Protein AF-A0ABD6F4M6-F1 (afdb_monomer_lite)

InterPro domains:
  IPR006887 Serine/threonine-protein phosphatase 4 regulatory subunit 3-like, central domain [PF04802] (1-120)
  IPR016024 Armadillo-type fold [SSF48371] (4-98)
  IPR051137 Serine/threonine-protein phosphatase 4 regulatory subunit 3-like [PTHR23318] (1-164)

Secondary structure (DSSP, 8-state):
-HHHHHHTTHHHHHHGGGG-S-HHHHHHHHHHHHHHHHT--HHHHHHHHHTTTTHHHHHHHHHHTT--SHHHHHHHHHHHHHHHTT-TTHHHHHHHHHGGGGTT--S-SHHHHHHHHHHHHHHHHHHHHHHHHS----S-TTHHHHHHHHHHHHHHHHTTS-TTS---SSSSHHHHHHHHHTSS--

Sequence (186 aa):
MRNHCIHSKLLSKVLVLLRSKHHFLVLSALRMFRRVVQLKDEFYFKYIIKDDVFRPIVQCFKDNGTHYNLLNSAILELFEFILTENIYSLIPYIIEKYGDDFENVTYVRTFTQLRVKYEQVKDREDDKLELSRSKSPSEDSVSSAQWKKERQADADEQWFNDDDIEVRSCIQDFSVYISATSAMTE

Foldseek 3Di:
DVVCCLVVVVLLVLLVQCPPPDVVSVLVSLVVVLVVVVVLDVSVLCSCLVVVSCVSLLVSCVVCPPDDDPSVVSSLVSLVVCLVVVVVSVLLSCCVPCVVSCPPPPPDCSSVSSVVSNVVSVVVVVVVVVVVVVDDDDPPPPVVVVVVVVVVVVVVVVVPPPPDDDDDDDPDPPVVVVVVVVPPPD

pLDDT: mean 80.42, std 19.38, range [39.94, 97.31]

Structure (mmCIF, N/CA/C/O backbone):
data_AF-A0ABD6F4M6-F1
#
_entry.id   AF-A0ABD6F4M6-F1
#
loop_
_atom_site.group_PDB
_atom_site.id
_atom_site.type_symbol
_atom_site.label_atom_id
_atom_site.label_alt_id
_atom_site.label_comp_id
_atom_site.label_asym_id
_atom_site.label_entity_id
_atom_site.label_seq_id
_atom_site.pdbx_PDB_ins_code
_atom_site.Cartn_x
_atom_site.Cartn_y
_atom_site.Cartn_z
_atom_site.occupancy
_atom_site.B_iso_or_equiv
_atom_site.auth_seq_id
_atom_site.auth_comp_id
_atom_site.auth_asym_id
_atom_site.auth_atom_id
_atom_site.pdbx_PDB_model_num
ATOM 1 N N . MET A 1 1 ? -5.458 21.653 -10.603 1.00 64.12 1 MET A N 1
ATOM 2 C CA . MET A 1 1 ? -4.606 20.484 -10.931 1.00 64.12 1 MET A CA 1
ATOM 3 C C . MET A 1 1 ? -5.089 19.185 -10.278 1.00 64.12 1 MET A C 1
ATOM 5 O O . MET A 1 1 ? -5.382 18.262 -11.023 1.00 64.12 1 MET A O 1
ATOM 9 N N . ARG A 1 2 ? -5.278 19.113 -8.946 1.00 74.44 2 ARG A N 1
ATOM 10 C CA . ARG A 1 2 ? -5.762 17.902 -8.235 1.00 74.44 2 ARG A CA 1
ATOM 11 C C . ARG A 1 2 ? -6.960 17.201 -8.891 1.00 74.44 2 ARG A C 1
ATOM 13 O O . ARG A 1 2 ? -6.881 16.018 -9.202 1.00 74.44 2 ARG A O 1
ATOM 20 N N . ASN A 1 3 ? -8.048 17.935 -9.134 1.00 76.31 3 ASN A N 1
ATOM 21 C CA . ASN A 1 3 ? -9.275 17.353 -9.689 1.00 76.31 3 ASN A CA 1
ATOM 22 C C . ASN A 1 3 ? -9.024 16.718 -11.062 1.00 76.31 3 ASN A C 1
ATOM 24 O O . ASN A 1 3 ? -9.525 15.636 -11.337 1.00 76.31 3 ASN A O 1
ATOM 28 N N . HIS A 1 4 ? -8.183 17.332 -11.898 1.00 77.06 4 HIS A N 1
ATOM 29 C CA . HIS A 1 4 ? -7.832 16.769 -13.198 1.00 77.06 4 HIS A CA 1
ATOM 30 C C . HIS A 1 4 ? -7.074 15.440 -13.065 1.00 77.06 4 HIS A C 1
ATOM 32 O O . HIS A 1 4 ? -7.395 14.494 -13.778 1.00 77.06 4 HIS A O 1
ATOM 38 N N . CYS A 1 5 ? -6.122 15.320 -12.132 1.00 77.19 5 CYS A N 1
ATOM 39 C CA . CYS A 1 5 ? -5.380 14.073 -11.904 1.00 77.19 5 CYS A CA 1
ATOM 40 C C . CYS A 1 5 ? -6.295 12.920 -11.462 1.00 77.19 5 CYS A C 1
ATOM 42 O O . CYS A 1 5 ? -6.148 11.797 -11.946 1.00 77.19 5 CYS A O 1
ATOM 44 N N . ILE A 1 6 ? -7.257 13.210 -10.581 1.00 80.62 6 ILE A N 1
ATOM 45 C CA . ILE A 1 6 ? -8.234 12.228 -10.095 1.00 80.62 6 ILE A CA 1
ATOM 46 C C . ILE A 1 6 ? -9.218 11.855 -11.213 1.00 80.62 6 ILE A C 1
ATOM 48 O O . ILE A 1 6 ? -9.375 10.678 -11.529 1.00 80.62 6 ILE A O 1
ATOM 52 N N . HIS A 1 7 ? -9.826 12.841 -11.881 1.00 78.19 7 HIS A N 1
ATOM 53 C CA . HIS A 1 7 ? -10.785 12.590 -12.962 1.00 78.19 7 HIS A CA 1
ATOM 54 C C . HIS A 1 7 ? -10.157 11.877 -14.167 1.00 78.19 7 HIS A C 1
ATOM 56 O O . HIS A 1 7 ? -10.796 11.024 -14.777 1.00 78.19 7 HIS A O 1
ATOM 62 N N . SER A 1 8 ? -8.899 12.177 -14.499 1.00 82.00 8 SER A N 1
ATOM 63 C CA . SER A 1 8 ? -8.179 11.532 -15.607 1.00 82.00 8 SER A CA 1
ATOM 64 C C . SER A 1 8 ? -7.634 10.139 -15.271 1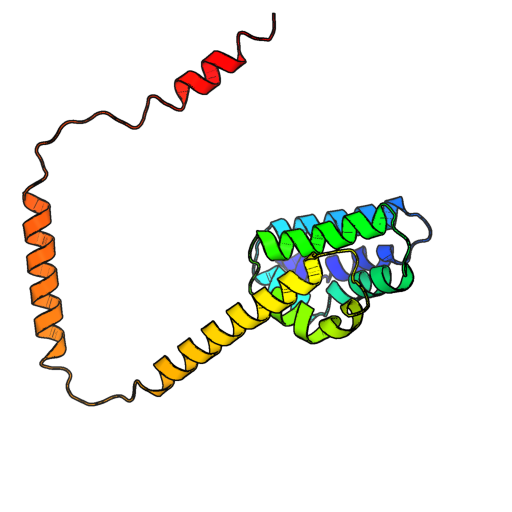.00 82.00 8 SER A C 1
ATOM 66 O O . SER A 1 8 ? -7.013 9.514 -16.142 1.00 82.00 8 SER A O 1
ATOM 68 N N . LYS A 1 9 ? -7.860 9.656 -14.039 1.00 88.69 9 LYS A N 1
ATOM 69 C CA . LYS A 1 9 ? -7.349 8.388 -13.501 1.00 88.69 9 LYS A CA 1
ATOM 70 C C . LYS A 1 9 ? -5.840 8.236 -13.698 1.00 88.69 9 LYS A C 1
ATOM 72 O O . LYS A 1 9 ? -5.349 7.175 -14.089 1.00 88.69 9 LYS A O 1
ATOM 77 N N . LEU A 1 10 ? -5.100 9.325 -13.479 1.00 89.31 10 LEU A N 1
ATOM 78 C CA . LEU A 1 10 ? -3.668 9.387 -13.769 1.00 89.31 10 LEU A CA 1
ATOM 79 C C . LEU A 1 10 ? -2.888 8.313 -13.003 1.00 89.31 10 LEU A C 1
ATOM 81 O O . LEU A 1 10 ? -1.994 7.684 -13.562 1.00 89.31 10 LEU A O 1
ATOM 85 N N . LEU A 1 11 ? -3.265 8.061 -11.747 1.00 90.31 11 LEU A N 1
ATOM 86 C CA . LEU A 1 11 ? -2.587 7.085 -10.900 1.00 90.31 11 LEU A CA 1
ATOM 87 C C . LEU A 1 11 ? -2.739 5.669 -11.459 1.00 90.31 11 LEU A C 1
ATOM 89 O O . LEU A 1 11 ? -1.742 4.979 -11.648 1.00 90.31 11 LEU A O 1
ATOM 93 N N . SER A 1 12 ? -3.962 5.279 -11.829 1.00 92.44 12 SER A N 1
ATOM 94 C CA . SER A 1 12 ? -4.228 3.993 -12.483 1.00 92.44 12 SER A CA 1
ATOM 95 C C . SER A 1 12 ? -3.407 3.823 -13.764 1.00 92.44 12 SER A C 1
ATOM 97 O O . SER A 1 12 ? -2.851 2.754 -13.994 1.00 92.44 12 SER A O 1
ATOM 99 N N . LYS A 1 13 ? -3.287 4.879 -14.582 1.00 93.94 13 LYS A N 1
ATOM 100 C CA . LYS A 1 13 ? -2.498 4.848 -15.825 1.00 93.94 13 LYS A CA 1
ATOM 101 C C . LYS A 1 13 ? -1.009 4.653 -15.562 1.00 93.94 13 LYS A C 1
ATOM 103 O O . LYS A 1 13 ? -0.375 3.862 -16.249 1.00 93.94 13 LYS A O 1
ATOM 108 N N . VAL A 1 14 ? -0.450 5.341 -14.568 1.00 94.62 14 VAL A N 1
ATOM 109 C CA . VAL A 1 14 ? 0.971 5.187 -14.228 1.00 94.62 14 VAL A CA 1
ATOM 110 C C . VAL A 1 14 ? 1.255 3.806 -13.644 1.00 94.62 14 VAL A C 1
ATOM 112 O O . VAL A 1 14 ? 2.276 3.209 -13.972 1.00 94.62 14 VAL A O 1
ATOM 115 N N . LEU A 1 15 ? 0.346 3.243 -12.845 1.00 96.19 15 LEU A N 1
ATOM 116 C CA . LEU A 1 15 ? 0.546 1.914 -12.260 1.00 96.19 15 LEU A CA 1
ATOM 117 C C . LEU A 1 15 ? 0.507 0.769 -13.280 1.00 96.19 15 LEU A C 1
ATOM 119 O O . LEU A 1 15 ? 0.950 -0.331 -12.960 1.00 96.19 15 LEU A O 1
ATOM 123 N N . VAL A 1 16 ? 0.099 1.018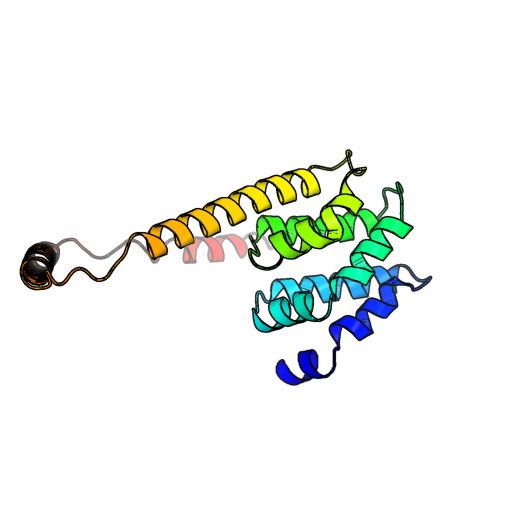 -14.530 1.00 95.19 16 VAL A N 1
ATOM 124 C CA . VAL A 1 16 ? 0.311 0.065 -15.637 1.00 95.19 16 VAL A CA 1
ATOM 125 C C . VAL A 1 16 ? 1.800 -0.270 -15.802 1.00 95.19 16 VAL A C 1
ATOM 127 O O . VAL A 1 16 ? 2.143 -1.396 -16.163 1.00 95.19 16 VAL A O 1
ATOM 130 N N . LEU A 1 17 ? 2.696 0.668 -15.468 1.00 95.94 17 LEU A N 1
ATOM 131 C CA . LEU A 1 17 ? 4.146 0.473 -15.533 1.00 95.94 17 LEU A CA 1
ATOM 132 C C . LEU A 1 17 ? 4.668 -0.592 -14.557 1.00 95.94 17 LEU A C 1
ATOM 134 O O . LEU A 1 17 ? 5.778 -1.080 -14.761 1.00 95.94 17 LEU A O 1
ATOM 138 N N . LEU A 1 18 ? 3.887 -1.006 -13.551 1.00 95.94 18 LEU A N 1
ATOM 139 C CA . LEU A 1 18 ? 4.269 -2.094 -12.641 1.00 95.94 18 LEU A CA 1
ATOM 140 C C . LEU A 1 18 ? 4.395 -3.452 -13.348 1.00 95.94 18 LEU A C 1
ATOM 142 O O . LEU A 1 18 ? 5.058 -4.346 -12.840 1.00 95.94 18 LEU A O 1
ATOM 146 N N . ARG A 1 19 ? 3.813 -3.595 -14.545 1.00 93.62 19 ARG A N 1
ATOM 147 C CA . ARG A 1 19 ? 3.947 -4.791 -15.393 1.00 93.62 19 ARG A CA 1
ATOM 148 C C . ARG A 1 19 ? 5.130 -4.722 -16.366 1.00 93.62 19 ARG A C 1
ATOM 150 O O . ARG A 1 19 ? 5.251 -5.565 -17.254 1.00 93.62 19 ARG A O 1
ATOM 157 N N . SER A 1 20 ? 5.963 -3.687 -16.269 1.00 94.50 20 SER A N 1
ATOM 158 C CA . SER A 1 20 ? 7.102 -3.499 -17.165 1.00 94.50 20 SER A CA 1
ATOM 159 C C . SER A 1 20 ? 8.221 -4.502 -16.884 1.00 94.50 20 SER A C 1
ATOM 161 O O . SER A 1 20 ? 8.492 -4.845 -15.738 1.00 94.50 20 SER A O 1
ATOM 163 N N . LYS A 1 21 ? 8.947 -4.899 -17.936 1.00 91.19 21 LYS A N 1
ATOM 164 C CA . LYS A 1 21 ? 10.188 -5.685 -17.812 1.00 91.19 21 LYS A CA 1
ATOM 165 C C . LYS A 1 21 ? 11.324 -4.885 -17.172 1.00 91.19 21 LYS A C 1
ATOM 167 O O . LYS A 1 21 ? 12.271 -5.460 -16.645 1.00 91.19 21 LYS A O 1
ATOM 172 N N . HIS A 1 22 ? 11.263 -3.557 -17.255 1.00 94.50 22 HIS A N 1
ATOM 173 C CA . HIS A 1 22 ? 12.320 -2.693 -16.751 1.00 94.50 22 HIS A CA 1
ATOM 174 C C . HIS 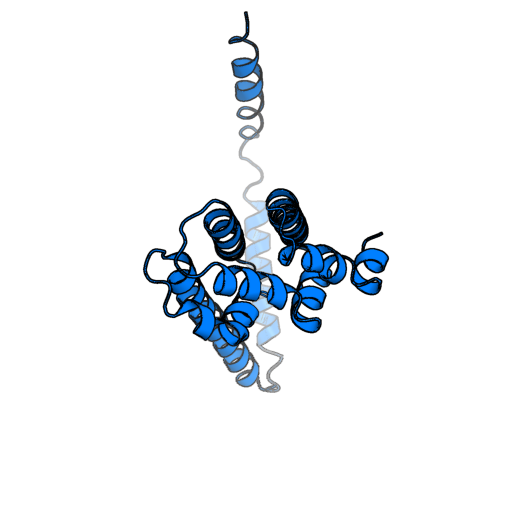A 1 22 ? 12.055 -2.298 -15.301 1.00 94.50 22 HIS A C 1
ATOM 176 O O . HIS A 1 22 ? 11.155 -1.509 -15.011 1.00 94.50 22 HIS A O 1
ATOM 182 N N . HIS A 1 23 ? 12.904 -2.790 -14.402 1.00 91.69 23 HIS A N 1
ATOM 183 C CA . HIS A 1 23 ? 12.758 -2.594 -12.962 1.00 91.69 23 HIS A CA 1
ATOM 184 C C . HIS A 1 23 ? 12.715 -1.112 -12.541 1.00 91.69 23 HIS A C 1
ATOM 186 O O . HIS A 1 23 ? 11.950 -0.740 -11.656 1.00 91.69 23 HIS A O 1
ATOM 192 N N . PHE A 1 24 ? 13.465 -0.233 -13.217 1.00 94.69 24 PHE A N 1
ATOM 193 C CA . PHE A 1 24 ? 13.444 1.201 -12.908 1.00 94.69 24 PHE A CA 1
ATOM 194 C C . PHE A 1 24 ? 12.067 1.845 -13.142 1.00 94.69 24 PHE A C 1
ATOM 196 O O . PHE A 1 24 ? 11.691 2.739 -12.387 1.00 94.69 24 PHE A O 1
ATOM 203 N N . LEU A 1 25 ? 11.297 1.391 -14.141 1.00 96.50 25 LEU A N 1
ATOM 204 C CA . LEU A 1 25 ? 9.933 1.878 -14.382 1.00 96.50 25 LEU A CA 1
ATOM 205 C C . LEU A 1 25 ? 8.980 1.417 -13.279 1.00 96.50 25 LEU A C 1
ATOM 207 O O . LEU A 1 25 ? 8.199 2.225 -12.781 1.00 96.50 25 LEU A O 1
ATOM 211 N N . VAL A 1 26 ? 9.093 0.151 -12.864 1.00 96.06 26 VAL A N 1
ATOM 212 C CA . VAL A 1 26 ? 8.297 -0.423 -11.768 1.00 96.06 26 VAL A CA 1
ATOM 213 C C . VAL A 1 26 ? 8.542 0.360 -10.476 1.00 96.06 26 VAL A C 1
ATOM 215 O O . VAL A 1 26 ? 7.606 0.889 -9.876 1.00 96.06 26 VAL A O 1
ATOM 218 N N . LEU A 1 27 ? 9.812 0.530 -10.097 1.00 96.25 27 LEU A N 1
ATOM 219 C CA . LEU A 1 27 ? 10.194 1.291 -8.906 1.00 96.25 27 LEU A CA 1
ATOM 220 C C . LEU A 1 27 ? 9.773 2.763 -8.988 1.00 96.25 27 LEU A C 1
ATOM 222 O O . LEU A 1 27 ? 9.358 3.341 -7.984 1.00 96.25 27 LEU A O 1
ATOM 226 N N . SER A 1 28 ? 9.859 3.384 -10.168 1.00 97.19 28 SER A N 1
ATOM 227 C CA . SER A 1 28 ? 9.462 4.786 -10.350 1.00 97.19 28 SER A CA 1
ATOM 228 C C . SER A 1 28 ? 7.953 4.972 -10.195 1.00 97.19 28 SER A C 1
ATOM 230 O O . SER A 1 28 ? 7.522 5.925 -9.546 1.00 97.19 28 SER A O 1
ATOM 232 N N . ALA A 1 29 ? 7.148 4.049 -10.729 1.00 97.12 29 ALA A N 1
ATOM 233 C CA . ALA A 1 29 ? 5.697 4.064 -10.564 1.00 97.12 29 ALA A CA 1
ATOM 234 C C . ALA A 1 29 ? 5.296 3.888 -9.093 1.00 97.12 29 ALA A C 1
ATOM 236 O O . ALA A 1 29 ? 4.475 4.653 -8.582 1.00 97.12 29 ALA A O 1
ATOM 237 N N . LEU A 1 30 ? 5.929 2.942 -8.393 1.00 97.19 30 LEU A N 1
ATOM 238 C CA . LEU A 1 30 ? 5.694 2.711 -6.969 1.00 97.19 30 LEU A CA 1
ATOM 239 C C . LEU A 1 30 ? 6.097 3.926 -6.120 1.00 97.19 30 LEU A C 1
ATOM 241 O O . LEU A 1 30 ? 5.332 4.376 -5.267 1.00 97.19 30 LEU A O 1
ATOM 245 N N . ARG A 1 31 ? 7.257 4.527 -6.410 1.00 96.12 31 ARG A N 1
ATOM 246 C CA . ARG A 1 31 ? 7.715 5.760 -5.756 1.00 96.12 31 ARG A CA 1
ATOM 247 C C . ARG A 1 31 ? 6.742 6.912 -5.991 1.00 96.12 31 ARG A C 1
ATOM 249 O O . ARG A 1 31 ? 6.434 7.644 -5.055 1.00 96.12 31 ARG A O 1
ATOM 256 N N . MET A 1 32 ? 6.232 7.076 -7.210 1.00 95.69 32 MET A N 1
ATOM 257 C CA . MET A 1 32 ? 5.237 8.108 -7.506 1.00 95.69 32 MET A CA 1
ATOM 258 C C . MET A 1 32 ? 3.945 7.878 -6.714 1.00 95.69 32 MET A C 1
ATOM 260 O O . MET A 1 32 ? 3.420 8.813 -6.112 1.00 95.69 32 MET A O 1
ATOM 264 N N . PHE A 1 33 ? 3.461 6.635 -6.650 1.00 96.56 33 PHE A N 1
ATOM 265 C CA . PHE A 1 33 ? 2.288 6.282 -5.853 1.00 96.56 33 PHE A CA 1
ATOM 266 C C . PHE A 1 33 ? 2.482 6.620 -4.376 1.00 96.56 33 PHE A C 1
ATOM 268 O O . PHE A 1 33 ? 1.655 7.303 -3.773 1.00 96.56 33 PHE A O 1
ATOM 275 N N . ARG A 1 34 ? 3.631 6.236 -3.818 1.00 96.06 34 ARG A N 1
ATOM 276 C CA . ARG A 1 34 ? 4.029 6.556 -2.448 1.00 96.06 34 ARG A CA 1
ATOM 277 C C . ARG A 1 34 ? 4.012 8.063 -2.167 1.00 96.06 34 ARG A C 1
ATOM 279 O O . ARG A 1 34 ? 3.575 8.463 -1.087 1.00 96.06 34 ARG A O 1
ATOM 286 N N . ARG A 1 35 ? 4.431 8.897 -3.130 1.00 95.31 35 ARG A N 1
ATOM 287 C CA . ARG A 1 35 ? 4.341 10.366 -3.026 1.00 95.31 35 ARG A CA 1
ATOM 288 C C . ARG A 1 35 ? 2.901 10.864 -3.001 1.00 95.31 35 ARG A C 1
ATOM 290 O O . ARG A 1 35 ? 2.607 11.758 -2.220 1.00 95.31 35 ARG A O 1
ATOM 297 N N . VAL A 1 36 ? 2.001 10.278 -3.791 1.00 93.88 36 VAL A N 1
ATOM 298 C CA . VAL A 1 36 ? 0.572 10.637 -3.754 1.00 93.88 36 VAL A CA 1
ATOM 299 C C . VAL A 1 36 ? -0.040 10.300 -2.396 1.00 93.88 36 VAL A C 1
ATOM 301 O O . VAL A 1 36 ? -0.722 11.140 -1.818 1.00 93.88 36 VAL A O 1
ATOM 304 N N . VAL A 1 37 ? 0.255 9.119 -1.845 1.00 94.94 37 VAL A N 1
ATOM 305 C CA . VAL A 1 37 ? -0.218 8.730 -0.504 1.00 94.94 37 VAL A CA 1
ATOM 306 C C . VAL A 1 37 ? 0.340 9.673 0.576 1.00 94.94 37 VAL A C 1
ATOM 308 O O . VAL A 1 37 ? -0.369 10.022 1.517 1.00 94.94 37 VAL A O 1
ATOM 311 N N . GLN A 1 38 ? 1.577 10.160 0.413 1.00 94.75 38 GLN A N 1
ATOM 312 C CA . GLN A 1 38 ? 2.211 11.113 1.333 1.00 94.75 38 GLN A CA 1
ATOM 313 C C . GLN A 1 38 ? 1.523 12.485 1.387 1.00 94.75 38 GLN A C 1
ATOM 315 O O . GLN A 1 38 ? 1.674 13.185 2.384 1.00 94.75 38 GLN A O 1
ATOM 320 N N . LEU A 1 39 ? 0.743 12.864 0.368 1.00 92.25 39 LEU A N 1
ATOM 321 C CA . LEU A 1 39 ? -0.022 14.116 0.387 1.00 92.25 39 LEU A CA 1
ATOM 322 C C . LEU A 1 39 ? -1.125 14.121 1.453 1.00 92.25 39 LEU A C 1
ATOM 324 O O . LEU A 1 39 ? -1.635 15.191 1.771 1.00 92.25 39 LEU A O 1
ATOM 328 N N . LYS A 1 40 ? -1.505 12.944 1.977 1.00 88.94 40 LYS A N 1
ATOM 329 C CA . LYS A 1 40 ? -2.563 12.776 2.987 1.00 88.94 40 LYS A CA 1
ATOM 330 C C . LYS A 1 40 ? -3.892 13.445 2.612 1.00 88.94 40 LYS A C 1
ATOM 332 O O . LYS A 1 40 ? -4.644 13.886 3.473 1.00 88.94 40 LYS A O 1
ATOM 337 N N . ASP A 1 41 ? -4.189 13.508 1.318 1.00 91.56 41 ASP A N 1
ATOM 338 C CA . ASP A 1 41 ? -5.409 14.121 0.802 1.00 91.56 41 ASP A CA 1
ATOM 339 C C . ASP A 1 41 ? -6.511 13.060 0.646 1.00 91.56 41 ASP A C 1
ATOM 341 O O . ASP A 1 41 ? -6.401 12.111 -0.139 1.00 91.56 41 ASP A O 1
ATOM 345 N N . GLU A 1 42 ? -7.606 13.248 1.383 1.00 90.88 42 GLU A N 1
ATOM 346 C CA . GLU A 1 42 ? -8.748 12.334 1.410 1.00 90.88 42 GLU A CA 1
ATOM 347 C C . GLU A 1 42 ? -9.382 12.080 0.040 1.00 90.88 42 GLU A C 1
ATOM 349 O O . GLU A 1 42 ? -9.911 10.992 -0.192 1.00 90.88 42 GLU A O 1
ATOM 354 N N . PHE A 1 43 ? -9.352 13.047 -0.884 1.00 90.94 43 PHE A N 1
ATOM 355 C CA . PHE A 1 43 ? -9.922 12.849 -2.218 1.00 90.94 43 PHE A CA 1
ATOM 356 C C . PHE A 1 43 ? -9.138 11.793 -2.999 1.00 90.94 43 PHE A C 1
ATOM 358 O O . PHE A 1 43 ? -9.738 11.002 -3.732 1.00 90.94 43 PHE A O 1
ATOM 365 N N . TYR A 1 44 ? -7.816 11.734 -2.810 1.00 91.88 44 TYR A N 1
ATOM 366 C CA . TYR A 1 44 ? -7.002 10.668 -3.386 1.00 91.88 44 TYR A CA 1
ATOM 367 C C . TYR A 1 44 ? -7.265 9.332 -2.704 1.00 91.88 44 TYR A C 1
ATOM 369 O O . TYR A 1 44 ? -7.374 8.338 -3.410 1.00 91.88 44 TYR A O 1
ATOM 377 N N . PHE A 1 45 ? -7.437 9.287 -1.381 1.00 94.06 45 PHE A N 1
ATOM 378 C CA . PHE A 1 45 ? -7.777 8.037 -0.690 1.00 94.06 45 PHE A CA 1
ATOM 379 C C . PHE A 1 45 ? -9.127 7.480 -1.147 1.00 94.06 45 PHE A C 1
ATOM 381 O O . PHE A 1 45 ? -9.209 6.313 -1.521 1.00 94.06 45 PHE A O 1
ATOM 388 N N . LYS A 1 46 ? -10.159 8.328 -1.245 1.00 93.81 46 LYS A N 1
ATOM 389 C CA . LYS A 1 46 ? -11.475 7.950 -1.788 1.00 93.81 46 LYS A CA 1
ATOM 390 C C . LYS A 1 46 ? -11.369 7.411 -3.213 1.00 93.81 46 LYS A C 1
ATOM 392 O O . LYS A 1 46 ? -11.989 6.402 -3.528 1.00 93.81 46 LYS A O 1
ATOM 397 N N . TYR A 1 47 ? -10.575 8.056 -4.066 1.00 94.12 47 TYR A N 1
ATOM 398 C CA . TYR A 1 47 ? -10.316 7.577 -5.425 1.00 94.12 47 TYR A CA 1
ATOM 399 C C . TYR A 1 47 ? -9.557 6.241 -5.441 1.00 94.12 47 TYR A C 1
ATOM 401 O O . TYR A 1 47 ? -9.966 5.333 -6.156 1.00 94.12 47 TYR A O 1
ATOM 409 N N . ILE A 1 48 ? -8.502 6.096 -4.634 1.00 95.06 48 ILE A N 1
ATOM 410 C CA . ILE A 1 48 ? -7.705 4.867 -4.526 1.00 95.06 48 ILE A CA 1
ATOM 411 C C . ILE A 1 48 ? -8.583 3.676 -4.130 1.00 95.06 48 ILE A C 1
ATOM 413 O O . ILE A 1 48 ? -8.466 2.619 -4.746 1.00 95.06 48 ILE A O 1
ATOM 417 N N . ILE A 1 49 ? -9.462 3.867 -3.144 1.00 96.25 49 ILE A N 1
ATOM 418 C CA . ILE A 1 49 ? -10.398 2.848 -2.654 1.00 96.25 49 ILE A CA 1
ATOM 419 C C . ILE A 1 49 ? -11.450 2.536 -3.724 1.00 96.25 49 ILE A C 1
ATOM 421 O O . ILE A 1 49 ? -11.629 1.381 -4.104 1.00 96.25 49 ILE A O 1
ATOM 425 N N . LYS A 1 50 ? -12.125 3.571 -4.246 1.00 94.94 50 LYS A N 1
ATOM 426 C CA . LYS A 1 50 ? -13.230 3.427 -5.205 1.00 94.94 50 LYS A CA 1
ATOM 427 C C . LYS A 1 50 ? -12.805 2.729 -6.497 1.00 94.94 50 LYS A C 1
ATOM 429 O O . LYS A 1 50 ? -13.529 1.871 -6.991 1.00 94.94 50 LYS A O 1
ATOM 434 N N . ASP A 1 51 ? -11.658 3.117 -7.048 1.00 94.81 51 ASP A N 1
ATOM 435 C CA . ASP A 1 51 ? -11.165 2.619 -8.336 1.00 94.81 51 ASP A CA 1
ATOM 436 C C . ASP A 1 51 ? -10.170 1.457 -8.179 1.00 94.81 51 ASP A C 1
ATOM 438 O O . ASP A 1 51 ? -9.525 1.063 -9.150 1.00 94.81 51 ASP A O 1
ATOM 442 N N . ASP A 1 52 ? -10.041 0.903 -6.971 1.00 95.62 52 ASP A N 1
ATOM 443 C CA . ASP A 1 52 ? -9.184 -0.244 -6.672 1.00 95.62 52 ASP A CA 1
ATOM 444 C C . ASP A 1 52 ? -7.717 -0.066 -7.101 1.00 95.62 52 ASP A C 1
ATOM 446 O O . ASP A 1 52 ? -7.063 -0.966 -7.633 1.00 95.62 52 ASP A O 1
ATOM 450 N N . VAL A 1 53 ? -7.179 1.136 -6.907 1.00 96.00 53 VAL A N 1
ATOM 451 C CA . VAL A 1 53 ? -5.900 1.542 -7.508 1.00 96.00 53 VAL A CA 1
ATOM 452 C C . VAL A 1 53 ? -4.708 0.783 -6.902 1.00 96.00 53 VAL A C 1
ATOM 454 O O . VAL A 1 53 ? -3.654 0.697 -7.527 1.00 96.00 53 VAL A O 1
ATOM 457 N N . PHE A 1 54 ? -4.874 0.170 -5.726 1.00 96.31 54 PHE A N 1
ATOM 458 C CA . PHE A 1 54 ? -3.867 -0.707 -5.109 1.00 96.31 54 PHE A CA 1
ATOM 459 C C . PHE A 1 54 ? -3.683 -2.051 -5.817 1.00 96.31 54 PHE A C 1
ATOM 461 O O . PHE A 1 54 ? -2.610 -2.643 -5.711 1.00 96.31 54 PHE A O 1
ATOM 468 N N . ARG A 1 55 ? -4.687 -2.530 -6.558 1.00 96.50 55 ARG A N 1
ATOM 469 C CA . ARG A 1 55 ? -4.677 -3.847 -7.208 1.00 96.50 55 ARG A CA 1
ATOM 470 C C . ARG A 1 55 ? -3.386 -4.183 -7.962 1.00 96.50 55 ARG A C 1
ATOM 472 O O . ARG A 1 55 ? -2.826 -5.248 -7.709 1.00 96.50 55 ARG A O 1
ATOM 479 N N . PRO A 1 56 ? -2.872 -3.331 -8.872 1.00 96.62 56 PRO A N 1
ATOM 480 C CA . PRO A 1 56 ? -1.639 -3.636 -9.594 1.00 96.62 56 PRO A CA 1
ATOM 481 C C . PRO A 1 56 ? -0.399 -3.706 -8.689 1.00 96.62 56 PRO A C 1
ATOM 483 O O . PRO A 1 56 ? 0.547 -4.400 -9.045 1.00 96.62 56 PRO A O 1
ATOM 486 N N . ILE A 1 57 ? -0.392 -3.041 -7.526 1.00 97.25 57 ILE A N 1
ATOM 487 C CA . ILE A 1 57 ? 0.710 -3.120 -6.551 1.00 97.25 57 ILE A CA 1
ATOM 488 C C . ILE A 1 57 ? 0.705 -4.489 -5.872 1.00 97.25 57 ILE A C 1
ATOM 490 O O . ILE A 1 57 ? 1.740 -5.148 -5.822 1.00 97.25 57 ILE A O 1
ATOM 494 N N . VAL A 1 58 ? -0.462 -4.944 -5.409 1.00 96.62 58 VAL A N 1
ATOM 495 C CA . VAL A 1 58 ? -0.601 -6.267 -4.780 1.00 96.62 58 VAL A CA 1
ATOM 496 C C . VAL A 1 58 ? -0.320 -7.377 -5.790 1.00 96.62 58 VAL A C 1
ATOM 498 O O . VAL A 1 58 ? 0.394 -8.324 -5.479 1.00 96.62 58 VAL A O 1
ATOM 501 N N . GLN A 1 59 ? -0.782 -7.236 -7.035 1.00 95.75 59 GLN A N 1
ATOM 502 C CA . GLN A 1 59 ? -0.447 -8.198 -8.085 1.00 95.75 59 GLN A CA 1
ATOM 503 C C . GLN A 1 59 ? 1.066 -8.252 -8.340 1.00 95.75 59 GLN A C 1
ATOM 505 O O . GLN A 1 59 ? 1.629 -9.336 -8.413 1.00 95.75 59 GLN A O 1
ATOM 510 N N . CYS A 1 60 ? 1.733 -7.097 -8.404 1.00 95.12 60 CYS A N 1
ATOM 511 C CA . CYS A 1 60 ? 3.185 -7.020 -8.567 1.00 95.12 60 CYS A CA 1
ATOM 512 C C . CYS A 1 60 ? 3.933 -7.700 -7.406 1.00 95.12 60 CYS A C 1
ATOM 514 O O . CYS A 1 60 ? 4.918 -8.400 -7.630 1.00 95.12 60 CYS A O 1
ATOM 516 N N . PHE A 1 61 ? 3.432 -7.553 -6.177 1.00 95.19 61 PHE A N 1
ATOM 517 C CA . PHE A 1 61 ? 3.955 -8.255 -5.005 1.00 95.19 61 PHE A CA 1
ATOM 518 C C . PHE A 1 61 ? 3.807 -9.779 -5.129 1.00 95.19 61 PHE A C 1
ATOM 520 O O . PHE A 1 61 ? 4.775 -10.509 -4.931 1.00 95.19 61 PHE A O 1
ATOM 527 N N . LYS A 1 62 ? 2.624 -10.261 -5.526 1.00 93.88 62 LYS A N 1
ATOM 528 C CA . LYS A 1 62 ? 2.358 -11.695 -5.725 1.00 93.88 62 LYS A CA 1
ATOM 529 C C . LYS A 1 62 ? 3.215 -12.293 -6.835 1.00 93.88 62 LYS A C 1
ATOM 531 O O . LYS A 1 62 ? 3.782 -13.366 -6.653 1.00 93.88 62 LYS A O 1
ATOM 536 N N . ASP A 1 63 ? 3.342 -11.585 -7.955 1.00 93.19 63 ASP A N 1
ATOM 537 C CA . ASP A 1 63 ? 4.146 -12.009 -9.105 1.00 93.19 63 ASP A CA 1
ATOM 538 C C . ASP A 1 63 ? 5.643 -12.089 -8.752 1.00 93.19 63 ASP A C 1
ATOM 540 O O . ASP A 1 63 ? 6.378 -12.887 -9.332 1.00 93.19 63 ASP A O 1
ATOM 544 N N . ASN A 1 64 ? 6.099 -11.294 -7.777 1.00 90.69 64 ASN A N 1
ATOM 545 C CA . ASN A 1 64 ? 7.461 -11.353 -7.249 1.00 90.69 64 ASN A CA 1
ATOM 546 C C . ASN A 1 64 ? 7.706 -12.572 -6.331 1.00 90.69 64 ASN A C 1
ATOM 548 O O . ASN A 1 64 ? 8.857 -12.939 -6.096 1.00 90.69 64 ASN A O 1
ATOM 552 N N . GLY A 1 65 ? 6.655 -13.220 -5.821 1.00 86.38 65 GLY A N 1
ATOM 553 C CA . GLY A 1 65 ? 6.754 -14.428 -5.001 1.00 86.38 65 GLY A CA 1
ATOM 554 C C . GLY A 1 65 ? 7.637 -14.251 -3.760 1.00 86.38 65 GLY A C 1
ATOM 555 O O . GLY A 1 65 ? 7.601 -13.226 -3.084 1.00 86.38 65 GLY A O 1
ATOM 556 N N . THR A 1 66 ? 8.467 -15.253 -3.461 1.00 82.44 66 THR A N 1
ATOM 557 C CA . THR A 1 66 ? 9.346 -15.270 -2.275 1.00 82.44 66 THR A CA 1
ATOM 558 C C . THR A 1 66 ? 10.684 -14.553 -2.489 1.00 82.44 66 THR A C 1
ATOM 560 O O . THR A 1 66 ? 11.615 -14.730 -1.702 1.00 82.44 66 THR A O 1
ATOM 563 N N . HIS A 1 67 ? 10.843 -13.787 -3.572 1.00 85.56 67 HIS A N 1
ATOM 564 C CA . HIS A 1 67 ? 12.113 -13.142 -3.891 1.00 85.56 67 HIS A CA 1
ATOM 565 C C . HIS A 1 67 ? 12.334 -11.873 -3.056 1.00 85.56 67 HIS A C 1
ATOM 567 O O . HIS A 1 67 ? 11.682 -10.845 -3.246 1.00 85.56 67 HIS A O 1
ATOM 573 N N . TYR A 1 68 ? 13.324 -11.914 -2.167 1.00 87.31 68 TYR A N 1
ATOM 574 C CA . TYR A 1 68 ? 13.772 -10.763 -1.381 1.00 87.31 68 TYR A CA 1
ATOM 575 C C . TYR A 1 68 ? 14.678 -9.855 -2.213 1.00 87.31 68 TYR A C 1
ATOM 577 O O . TYR A 1 68 ? 15.896 -10.008 -2.234 1.00 87.31 68 TYR A O 1
ATOM 585 N N . ASN A 1 69 ? 14.075 -8.924 -2.943 1.00 92.69 69 ASN A N 1
ATOM 586 C CA . ASN A 1 69 ? 14.785 -7.958 -3.773 1.00 92.69 69 ASN A CA 1
ATOM 587 C C . ASN A 1 69 ? 14.336 -6.522 -3.464 1.00 92.69 69 ASN A C 1
ATOM 589 O O . ASN A 1 69 ? 13.480 -6.279 -2.614 1.00 92.69 69 ASN A O 1
ATOM 593 N N . LEU A 1 70 ? 14.911 -5.560 -4.186 1.00 94.25 70 LEU A N 1
ATOM 594 C CA . LEU A 1 70 ? 14.609 -4.142 -4.004 1.00 94.25 70 LEU A CA 1
ATOM 595 C C . LEU A 1 70 ? 13.131 -3.798 -4.272 1.00 94.25 70 LEU A C 1
ATOM 597 O O . LEU A 1 70 ? 12.597 -2.910 -3.612 1.00 94.25 70 LEU A O 1
ATOM 601 N N . LEU A 1 71 ? 12.459 -4.495 -5.197 1.00 94.12 71 LEU A N 1
ATOM 602 C CA . LEU A 1 71 ? 11.021 -4.322 -5.425 1.00 94.12 71 LEU A CA 1
ATOM 603 C C . LEU A 1 71 ? 10.220 -4.738 -4.194 1.00 94.12 71 LEU A C 1
ATOM 605 O O . LEU A 1 71 ? 9.368 -3.978 -3.740 1.00 94.12 71 LEU A O 1
ATOM 609 N N . ASN A 1 72 ? 10.529 -5.911 -3.638 1.00 94.38 72 ASN A N 1
ATOM 610 C CA . ASN A 1 72 ? 9.895 -6.411 -2.425 1.00 94.38 72 ASN A CA 1
ATOM 611 C C . ASN A 1 72 ? 10.048 -5.403 -1.277 1.00 94.38 72 ASN A C 1
ATOM 613 O O . ASN A 1 72 ? 9.057 -4.968 -0.697 1.00 94.38 72 ASN A O 1
ATOM 617 N N . SER A 1 73 ? 11.277 -4.945 -1.017 1.00 95.38 73 SER A N 1
ATOM 618 C CA . SER A 1 73 ? 11.548 -3.934 0.011 1.00 95.38 73 SER A CA 1
ATOM 619 C C . SER A 1 73 ? 10.774 -2.634 -0.221 1.00 95.38 73 SER A C 1
ATOM 621 O O . SER A 1 73 ? 10.201 -2.095 0.719 1.00 95.38 73 SER A O 1
ATOM 623 N N . ALA A 1 74 ? 10.697 -2.148 -1.463 1.00 96.38 74 ALA A N 1
ATOM 624 C CA . ALA A 1 74 ? 9.979 -0.914 -1.78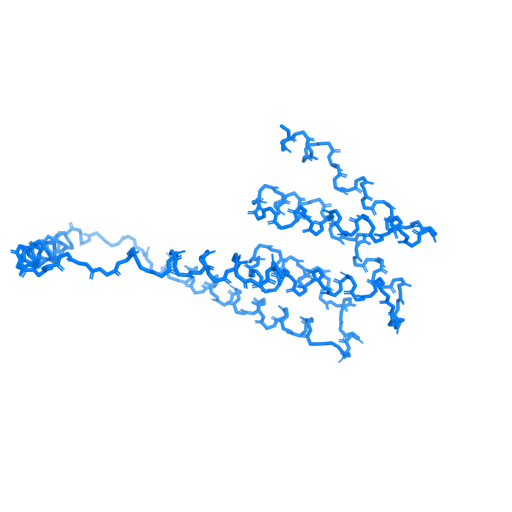0 1.00 96.38 74 ALA A CA 1
ATOM 625 C C . ALA A 1 74 ? 8.452 -1.047 -1.612 1.00 96.38 74 ALA A C 1
ATOM 627 O O . ALA A 1 74 ? 7.783 -0.087 -1.227 1.00 96.38 74 ALA A O 1
ATOM 628 N N . ILE A 1 75 ? 7.881 -2.222 -1.900 1.00 96.38 75 ILE A N 1
ATOM 629 C CA . ILE A 1 75 ? 6.453 -2.490 -1.675 1.00 96.38 75 ILE A CA 1
ATOM 630 C C . ILE A 1 75 ? 6.163 -2.571 -0.175 1.00 96.38 75 ILE A C 1
ATOM 632 O O . ILE A 1 75 ? 5.190 -1.981 0.291 1.00 96.38 75 ILE A O 1
ATOM 636 N N . LEU A 1 76 ? 7.016 -3.252 0.590 1.00 95.75 76 LEU A N 1
ATOM 637 C CA . LEU A 1 76 ? 6.879 -3.334 2.043 1.00 95.75 76 LEU A CA 1
ATOM 638 C C . LEU A 1 76 ? 6.965 -1.952 2.696 1.00 95.75 76 LEU A C 1
ATOM 640 O O . LEU A 1 76 ? 6.104 -1.620 3.504 1.00 95.75 76 LEU A O 1
ATOM 644 N N . GLU A 1 77 ? 7.908 -1.108 2.268 1.00 95.81 77 GLU A N 1
ATOM 645 C CA . GLU A 1 77 ? 8.029 0.281 2.734 1.00 95.81 77 GLU A CA 1
ATOM 646 C C . GLU A 1 77 ? 6.734 1.087 2.497 1.00 95.81 77 GLU A C 1
ATOM 648 O O . GLU A 1 77 ? 6.343 1.920 3.318 1.00 95.81 77 GLU A O 1
ATOM 653 N N . LEU A 1 78 ? 6.021 0.838 1.389 1.00 97.31 78 LEU A N 1
ATOM 654 C CA . LEU A 1 78 ? 4.727 1.477 1.132 1.00 97.31 78 LEU A CA 1
ATOM 655 C C . LEU A 1 78 ? 3.673 1.062 2.171 1.00 97.31 78 LEU A C 1
ATOM 657 O O . LEU A 1 78 ? 2.953 1.929 2.669 1.00 97.31 78 LEU A O 1
ATOM 661 N N . PHE A 1 79 ? 3.579 -0.225 2.505 1.00 97.06 79 PHE A N 1
ATOM 662 C CA . PHE A 1 79 ? 2.645 -0.710 3.526 1.00 97.06 79 PHE A CA 1
ATOM 663 C C . PHE A 1 79 ? 3.033 -0.241 4.933 1.00 97.06 79 PHE A C 1
ATOM 665 O O . PHE A 1 79 ? 2.169 0.208 5.688 1.00 97.06 79 PHE A O 1
ATOM 672 N N . GLU A 1 80 ? 4.324 -0.257 5.266 1.00 96.56 80 GLU A N 1
ATOM 673 C CA . GLU A 1 80 ? 4.838 0.278 6.531 1.00 96.56 80 GLU A CA 1
ATOM 674 C C . GLU A 1 80 ? 4.545 1.767 6.681 1.00 96.56 80 GLU A C 1
ATOM 676 O O . GLU A 1 80 ? 4.172 2.212 7.766 1.00 96.56 80 GLU A O 1
ATOM 681 N N . PHE A 1 81 ? 4.638 2.544 5.601 1.00 96.88 81 PHE A N 1
ATOM 682 C CA . PHE A 1 81 ? 4.262 3.951 5.643 1.00 96.88 81 PHE A CA 1
ATOM 683 C C . PHE A 1 81 ? 2.782 4.152 5.965 1.00 96.88 81 PHE A C 1
ATOM 685 O O . PHE A 1 81 ? 2.444 4.996 6.788 1.00 96.88 81 PHE A O 1
ATOM 692 N N . ILE A 1 82 ? 1.893 3.386 5.329 1.00 96.56 82 ILE A N 1
ATOM 693 C CA . ILE A 1 82 ? 0.444 3.483 5.566 1.00 96.56 82 ILE A CA 1
ATOM 694 C C . ILE A 1 82 ? 0.121 3.187 7.032 1.00 96.56 82 ILE A C 1
ATOM 696 O O . ILE A 1 82 ? -0.693 3.889 7.637 1.00 96.56 82 ILE A O 1
ATOM 700 N N . LEU A 1 83 ? 0.792 2.182 7.598 1.00 95.69 83 LEU A N 1
ATOM 701 C CA . LEU A 1 83 ? 0.681 1.817 9.003 1.00 95.69 83 LEU A CA 1
ATOM 702 C C . LEU A 1 83 ? 1.218 2.925 9.922 1.00 95.69 83 LEU A C 1
ATOM 704 O O . LEU A 1 83 ? 0.512 3.367 10.826 1.00 95.69 83 LEU A O 1
ATOM 708 N N . THR A 1 84 ? 2.442 3.395 9.673 1.00 95.25 84 THR A N 1
ATOM 709 C CA . THR A 1 84 ? 3.151 4.365 10.528 1.00 95.25 84 THR A CA 1
ATOM 710 C C . THR A 1 84 ? 2.455 5.722 10.548 1.00 95.25 84 THR A C 1
ATOM 712 O O . THR A 1 84 ? 2.287 6.327 11.604 1.00 95.25 84 THR A O 1
ATOM 715 N N . GLU A 1 85 ? 1.968 6.181 9.396 1.00 95.19 85 GLU A N 1
ATOM 716 C CA . GLU A 1 85 ? 1.203 7.427 9.297 1.00 95.19 85 GLU A CA 1
ATOM 717 C C . GLU A 1 85 ? -0.253 7.287 9.748 1.00 95.19 85 GLU A C 1
ATOM 719 O O . GLU A 1 85 ? -0.985 8.277 9.744 1.00 95.19 85 GLU A O 1
ATOM 724 N N . ASN A 1 86 ? -0.679 6.079 10.131 1.00 92.38 86 ASN A N 1
ATOM 725 C CA . ASN A 1 86 ? -2.040 5.761 10.552 1.00 92.38 86 ASN A CA 1
ATOM 726 C C . ASN A 1 86 ? -3.095 6.243 9.541 1.00 92.38 86 ASN A C 1
ATOM 728 O O . ASN A 1 86 ? -4.030 6.965 9.892 1.00 92.38 86 ASN A O 1
ATOM 732 N N . ILE A 1 87 ? -2.960 5.862 8.268 1.00 94.25 87 ILE A N 1
ATOM 733 C CA . ILE A 1 87 ? -3.931 6.248 7.233 1.00 94.25 87 ILE A CA 1
ATOM 734 C C . ILE A 1 87 ? -5.181 5.367 7.363 1.00 94.25 87 ILE A C 1
ATOM 736 O O . ILE A 1 87 ? -5.355 4.380 6.646 1.00 94.25 87 ILE A O 1
ATOM 740 N N . TYR A 1 88 ? -6.049 5.736 8.306 1.00 92.00 88 TYR A N 1
ATOM 741 C CA . TYR A 1 88 ? -7.199 4.946 8.752 1.00 92.00 88 TYR A CA 1
ATOM 742 C C . TYR A 1 88 ? -8.170 4.546 7.640 1.00 92.00 88 TYR A C 1
ATOM 744 O O . TYR A 1 88 ? -8.780 3.495 7.737 1.00 92.00 88 TYR A O 1
ATOM 752 N N . SER A 1 89 ? -8.290 5.330 6.567 1.00 93.75 89 SER A N 1
ATOM 753 C CA . SER A 1 89 ? -9.162 4.989 5.436 1.00 93.75 89 SER A CA 1
ATOM 754 C C . SER A 1 89 ? -8.603 3.878 4.543 1.00 93.75 89 SER A C 1
ATOM 756 O O . SER A 1 89 ? -9.371 3.157 3.912 1.00 93.75 89 SER A O 1
ATOM 758 N N . LEU A 1 90 ? -7.277 3.727 4.468 1.00 95.62 90 LEU A N 1
ATOM 759 C CA . LEU A 1 90 ? -6.637 2.729 3.608 1.00 95.62 90 LEU A CA 1
ATOM 760 C C . LEU A 1 90 ? -6.426 1.389 4.316 1.00 95.62 90 LEU A C 1
ATOM 762 O O . LEU A 1 90 ? -6.406 0.366 3.642 1.00 95.62 90 LEU A O 1
ATOM 766 N N . ILE A 1 91 ? -6.272 1.381 5.643 1.00 96.12 91 ILE A N 1
ATOM 767 C CA . ILE A 1 91 ? -5.993 0.160 6.416 1.00 96.12 91 ILE A CA 1
ATOM 768 C C . ILE A 1 91 ? -7.120 -0.886 6.277 1.00 96.12 91 ILE A C 1
ATOM 770 O O . ILE A 1 91 ? -6.804 -1.994 5.837 1.00 96.12 91 ILE A O 1
ATOM 774 N N . PRO A 1 92 ? -8.406 -0.570 6.555 1.00 96.25 92 PRO A N 1
ATOM 775 C CA . PRO A 1 92 ? -9.511 -1.513 6.368 1.00 96.25 92 PRO A CA 1
ATOM 776 C C . PRO A 1 92 ? -9.611 -1.992 4.929 1.00 96.25 92 PRO A C 1
ATOM 778 O O . PRO A 1 92 ? -9.604 -3.188 4.672 1.00 96.25 92 PRO A O 1
ATOM 781 N N . TYR A 1 93 ? -9.560 -1.059 3.978 1.00 96.62 93 TYR A N 1
ATOM 782 C CA . TYR A 1 93 ? -9.601 -1.373 2.555 1.00 96.62 93 TYR A CA 1
ATOM 783 C C . TYR A 1 93 ? -8.505 -2.368 2.125 1.00 96.62 93 TYR A C 1
ATOM 785 O O . TYR A 1 93 ? -8.777 -3.279 1.344 1.00 96.62 93 TYR A O 1
ATOM 793 N N . ILE A 1 94 ? -7.271 -2.215 2.620 1.00 97.12 94 ILE A N 1
ATOM 794 C CA . ILE A 1 94 ? -6.166 -3.129 2.300 1.00 97.12 94 ILE A CA 1
ATOM 795 C C . ILE A 1 94 ? -6.404 -4.506 2.921 1.00 97.12 94 ILE A C 1
ATOM 797 O O . ILE A 1 94 ? -6.268 -5.507 2.221 1.00 97.12 94 ILE A O 1
ATOM 801 N N . ILE A 1 95 ? -6.744 -4.568 4.211 1.00 96.94 95 ILE A N 1
ATOM 802 C CA . ILE A 1 95 ? -6.912 -5.840 4.925 1.00 96.94 95 ILE A CA 1
ATOM 803 C C . ILE A 1 95 ? -8.129 -6.614 4.422 1.00 96.94 95 ILE A C 1
ATOM 805 O O . ILE A 1 95 ? -8.007 -7.801 4.141 1.00 96.94 95 ILE A O 1
ATOM 809 N N . GLU A 1 96 ? -9.273 -5.961 4.245 1.00 96.19 96 GLU A N 1
ATOM 810 C CA . GLU A 1 96 ? -10.505 -6.617 3.794 1.00 96.19 96 GLU A CA 1
ATOM 811 C C . GLU A 1 96 ? -10.387 -7.169 2.373 1.00 96.19 96 GLU A C 1
ATOM 813 O O . GLU A 1 96 ? -10.974 -8.199 2.056 1.00 96.19 96 GLU A O 1
ATOM 818 N N . LYS A 1 97 ? -9.638 -6.485 1.499 1.00 97.12 97 LYS A N 1
ATOM 819 C CA . LYS A 1 97 ? -9.569 -6.846 0.081 1.00 97.12 97 LYS A CA 1
ATOM 820 C C . LYS A 1 97 ? -8.389 -7.737 -0.285 1.00 97.12 97 LYS A C 1
ATOM 822 O O . LYS A 1 97 ? -8.497 -8.521 -1.225 1.00 97.12 97 LYS A O 1
ATOM 827 N N . TYR A 1 98 ? -7.269 -7.572 0.408 1.00 97.19 98 TYR A N 1
ATOM 828 C CA . TYR A 1 98 ? -5.992 -8.202 0.068 1.00 97.19 98 TYR A CA 1
ATOM 829 C C . TYR A 1 98 ? -5.370 -8.956 1.245 1.00 97.19 98 TYR A C 1
ATOM 831 O O . TYR A 1 98 ? -4.260 -9.462 1.123 1.00 97.19 98 TYR A O 1
ATOM 839 N N . GLY A 1 99 ? -6.047 -9.039 2.395 1.00 94.69 99 GLY A N 1
ATOM 840 C CA . GLY A 1 99 ? -5.516 -9.685 3.596 1.00 94.69 99 GLY A CA 1
ATOM 841 C C . GLY A 1 99 ? -5.068 -11.128 3.368 1.00 94.69 99 GLY A C 1
ATOM 842 O O . GLY A 1 99 ? -4.040 -11.525 3.922 1.00 94.69 99 GLY A O 1
ATOM 843 N N . ASP A 1 100 ? -5.791 -11.867 2.526 1.00 94.38 100 ASP A N 1
ATOM 844 C CA . ASP A 1 100 ? -5.504 -13.262 2.166 1.00 94.38 100 ASP A CA 1
ATOM 845 C C . ASP A 1 100 ? -4.232 -13.383 1.312 1.00 94.38 100 ASP A C 1
ATOM 847 O O . ASP A 1 100 ? -3.457 -14.331 1.448 1.00 94.38 100 ASP A O 1
ATOM 851 N N . ASP A 1 101 ? -3.952 -12.380 0.471 1.00 93.62 101 ASP A N 1
ATOM 852 C CA . ASP A 1 101 ? -2.756 -12.353 -0.379 1.00 93.62 101 ASP A CA 1
ATOM 853 C C . ASP A 1 101 ? -1.457 -12.249 0.442 1.00 93.62 101 ASP A C 1
ATOM 855 O O . ASP A 1 101 ? -0.378 -12.578 -0.058 1.00 93.62 101 ASP A O 1
ATOM 859 N N . PHE A 1 102 ? -1.554 -11.813 1.702 1.00 91.81 102 PHE A N 1
ATOM 860 C CA . PHE A 1 102 ? -0.416 -11.618 2.599 1.00 91.81 102 PHE A CA 1
ATOM 861 C C . PHE A 1 102 ? -0.244 -12.721 3.651 1.00 91.81 102 PHE A C 1
ATOM 863 O O . PHE A 1 102 ? 0.727 -12.683 4.403 1.00 91.81 102 PHE A O 1
ATOM 870 N N . GLU A 1 103 ? -1.130 -13.720 3.719 1.00 89.75 103 GLU A N 1
ATOM 871 C CA . GLU A 1 103 ? -1.093 -14.743 4.782 1.00 89.75 103 GLU A CA 1
ATOM 872 C C . GLU A 1 103 ? 0.187 -15.574 4.782 1.00 89.75 103 GLU A C 1
ATOM 874 O O . GLU A 1 103 ? 0.732 -15.901 5.835 1.00 89.75 103 GLU A O 1
ATOM 879 N N . ASN A 1 104 ? 0.714 -15.858 3.594 1.00 87.62 104 ASN A N 1
ATOM 880 C CA . ASN A 1 104 ? 1.934 -16.646 3.437 1.00 87.62 104 ASN A CA 1
ATOM 881 C C . ASN A 1 104 ? 3.216 -15.826 3.678 1.00 87.62 104 ASN A C 1
ATOM 883 O O . ASN A 1 104 ? 4.324 -16.356 3.578 1.00 87.62 104 ASN A O 1
ATOM 887 N N . VAL A 1 105 ? 3.095 -14.532 3.986 1.00 89.81 105 VAL A N 1
ATOM 888 C CA . VAL A 1 105 ? 4.228 -13.626 4.187 1.00 89.81 105 VAL A CA 1
ATOM 889 C C . VAL A 1 105 ? 4.615 -13.603 5.668 1.00 89.81 105 VAL A C 1
ATOM 891 O O . VAL A 1 105 ? 4.167 -12.757 6.436 1.00 89.81 105 VAL A O 1
ATOM 894 N N . THR A 1 106 ? 5.485 -14.525 6.079 1.00 88.81 106 THR A N 1
ATOM 895 C CA . THR A 1 106 ? 5.876 -14.694 7.496 1.00 88.81 106 THR A CA 1
ATOM 896 C C . THR A 1 106 ? 7.189 -14.009 7.879 1.00 88.81 106 THR A C 1
ATOM 898 O O . THR A 1 106 ? 7.492 -13.856 9.061 1.00 88.81 106 THR A O 1
ATOM 901 N N . TYR A 1 107 ? 7.982 -13.583 6.896 1.00 90.00 107 TYR A N 1
ATOM 902 C CA . TYR A 1 107 ? 9.318 -13.019 7.120 1.00 90.00 107 TYR A CA 1
ATOM 903 C C . TYR A 1 107 ? 9.307 -11.548 7.566 1.00 90.00 107 TYR A C 1
ATOM 905 O O . TYR A 1 107 ? 10.341 -11.018 7.969 1.00 90.00 107 TYR A O 1
ATOM 913 N N . VAL A 1 108 ? 8.158 -10.875 7.489 1.00 92.69 108 VAL A N 1
ATOM 914 C CA . VAL A 1 108 ? 7.972 -9.480 7.909 1.00 92.69 108 VAL A CA 1
ATOM 915 C C . VAL A 1 108 ? 6.810 -9.370 8.874 1.00 92.69 108 VAL A C 1
ATOM 917 O O . VAL A 1 108 ? 5.831 -10.103 8.790 1.00 92.69 108 VAL A O 1
ATOM 920 N N . ARG A 1 109 ? 6.901 -8.396 9.780 1.00 94.56 109 ARG A N 1
ATOM 921 C CA . ARG A 1 109 ? 5.835 -8.104 10.747 1.00 94.56 109 ARG A CA 1
ATOM 922 C C . ARG A 1 109 ? 4.785 -7.134 10.211 1.00 94.56 109 ARG A C 1
ATOM 924 O O . ARG A 1 109 ? 3.726 -7.009 10.818 1.00 94.56 109 ARG A O 1
ATOM 931 N N . THR A 1 110 ? 5.059 -6.469 9.089 1.00 94.88 110 THR A N 1
ATOM 932 C CA . THR A 1 110 ? 4.241 -5.396 8.510 1.00 94.88 110 THR A CA 1
ATOM 933 C C . THR A 1 110 ? 2.775 -5.797 8.360 1.00 94.88 110 THR A C 1
ATOM 935 O O . THR A 1 110 ? 1.893 -5.088 8.835 1.00 94.88 110 THR A O 1
ATOM 938 N N . PHE A 1 111 ? 2.499 -6.957 7.758 1.00 94.69 111 PHE A N 1
ATOM 939 C CA . PHE A 1 111 ? 1.128 -7.406 7.493 1.00 94.69 111 PHE A CA 1
ATOM 940 C C . PHE A 1 111 ? 0.394 -7.860 8.758 1.00 94.69 111 PHE A C 1
ATOM 942 O O . PHE A 1 111 ? -0.790 -7.568 8.918 1.00 94.69 111 PHE A O 1
ATOM 949 N N . THR A 1 112 ? 1.099 -8.486 9.705 1.00 94.81 112 THR A N 1
ATOM 950 C CA . THR A 1 112 ? 0.548 -8.799 11.032 1.00 94.81 112 THR A CA 1
ATOM 951 C C . THR A 1 112 ? 0.163 -7.524 11.779 1.00 94.81 112 THR A C 1
ATOM 953 O O . THR A 1 112 ? -0.933 -7.432 12.324 1.00 94.81 112 THR A O 1
ATOM 956 N N . GLN A 1 113 ? 1.031 -6.508 11.765 1.00 95.56 113 GLN A N 1
ATOM 957 C CA . GLN A 1 113 ? 0.747 -5.219 12.397 1.00 95.56 113 GLN A CA 1
ATOM 958 C C . GLN A 1 113 ? -0.414 -4.486 11.717 1.00 95.56 113 GLN A C 1
ATOM 960 O O . GLN A 1 113 ? -1.228 -3.871 12.400 1.00 95.56 113 GLN A O 1
ATOM 965 N N . LEU A 1 114 ? -0.527 -4.586 10.391 1.00 95.50 114 LEU A N 1
ATOM 966 C CA . LEU A 1 114 ? -1.660 -4.065 9.624 1.00 95.50 114 LEU A CA 1
ATOM 967 C C . LEU A 1 114 ? -2.985 -4.719 10.045 1.00 95.50 114 LEU A C 1
ATOM 969 O O . LEU A 1 114 ? -3.964 -3.999 10.231 1.00 95.50 114 LEU A O 1
ATOM 973 N N . ARG A 1 115 ? -3.013 -6.043 10.271 1.00 95.12 115 ARG A N 1
ATOM 974 C CA . ARG A 1 115 ? -4.205 -6.749 10.783 1.00 95.12 115 ARG A CA 1
ATOM 975 C C . ARG A 1 115 ? -4.585 -6.294 12.192 1.00 95.12 115 ARG A C 1
ATOM 977 O O . ARG A 1 115 ? -5.725 -5.897 12.403 1.00 95.12 115 ARG A O 1
ATOM 984 N N . VAL A 1 116 ? -3.623 -6.242 13.117 1.00 95.44 116 VAL A N 1
ATOM 985 C CA . VAL A 1 116 ? -3.859 -5.736 14.485 1.00 95.44 116 VAL A CA 1
ATOM 986 C C . VAL A 1 116 ? -4.399 -4.305 14.452 1.00 95.44 116 VAL A C 1
ATOM 988 O O . VAL A 1 116 ? -5.310 -3.947 15.193 1.00 95.44 116 VAL A O 1
ATOM 991 N N . LYS A 1 117 ? -3.848 -3.461 13.574 1.00 95.06 117 LYS A N 1
ATOM 992 C CA . LYS A 1 117 ? -4.302 -2.078 13.445 1.00 95.06 117 LYS A CA 1
ATOM 993 C C . LYS A 1 117 ? -5.711 -1.985 12.870 1.00 95.06 117 LYS A C 1
ATOM 995 O O . LYS A 1 117 ? -6.467 -1.124 13.299 1.00 95.06 117 LYS A O 1
ATOM 1000 N N . TYR A 1 118 ? -6.057 -2.846 11.919 1.00 96.06 118 TYR A N 1
ATOM 1001 C CA . TYR A 1 118 ? -7.410 -2.937 11.381 1.00 96.06 118 TYR A CA 1
ATOM 1002 C C . TYR A 1 118 ? -8.432 -3.301 12.465 1.00 96.06 118 TYR A C 1
ATOM 1004 O O . TYR A 1 118 ? -9.431 -2.599 12.585 1.00 96.06 118 TYR A O 1
ATOM 1012 N N . GLU A 1 119 ? -8.150 -4.306 13.299 1.00 94.75 119 GLU A N 1
ATOM 1013 C CA . GLU A 1 119 ? -9.017 -4.684 14.429 1.00 94.75 119 GLU A CA 1
ATOM 1014 C C . GLU A 1 119 ? -9.251 -3.490 15.368 1.00 94.75 119 GLU A C 1
ATOM 1016 O O . GLU A 1 119 ? -10.389 -3.109 15.616 1.00 94.75 119 GLU A O 1
ATOM 1021 N N . GLN A 1 120 ? -8.181 -2.784 15.755 1.00 93.06 120 GLN A N 1
ATOM 1022 C CA . GLN A 1 120 ? -8.285 -1.574 16.585 1.00 93.06 120 GLN A CA 1
ATOM 1023 C C . GLN A 1 120 ? -9.122 -0.452 15.954 1.00 93.06 120 GLN A C 1
ATOM 1025 O O . GLN A 1 120 ? -9.717 0.353 16.671 1.00 93.06 120 GLN A O 1
ATOM 1030 N N . VAL A 1 121 ? -9.094 -0.315 14.625 1.00 90.94 121 VAL A N 1
ATOM 1031 C CA . VAL A 1 121 ? -9.888 0.695 13.910 1.00 90.94 121 VAL A CA 1
ATOM 1032 C C . VAL A 1 121 ? -11.352 0.292 13.894 1.00 90.94 121 VAL A C 1
ATOM 1034 O O . VAL A 1 121 ? -12.203 1.132 14.173 1.00 90.94 121 VAL A O 1
ATOM 1037 N N . LYS A 1 122 ? -11.625 -0.985 13.630 1.00 90.81 122 LYS A N 1
ATOM 1038 C CA . LYS A 1 122 ? -12.973 -1.534 13.576 1.00 90.81 122 LYS A CA 1
ATOM 1039 C C . LYS A 1 122 ? -13.676 -1.463 14.933 1.00 90.81 122 LYS A C 1
ATOM 1041 O O . LYS A 1 122 ? -14.777 -0.930 14.999 1.00 90.81 122 LYS A O 1
ATOM 1046 N N . ASP A 1 123 ? -13.003 -1.867 16.010 1.00 89.31 123 ASP A N 1
ATOM 1047 C CA . ASP A 1 123 ? -13.558 -1.813 17.371 1.00 89.31 123 ASP A CA 1
ATOM 1048 C C . ASP A 1 123 ? -13.983 -0.382 17.753 1.00 89.31 123 ASP A C 1
ATOM 1050 O O . ASP A 1 123 ? -15.052 -0.153 18.314 1.00 89.31 123 ASP A O 1
ATOM 1054 N N . ARG A 1 124 ? -13.176 0.620 17.374 1.00 87.88 124 ARG A N 1
ATOM 1055 C CA . ARG A 1 124 ? -13.493 2.039 17.613 1.00 87.88 124 ARG A CA 1
ATOM 1056 C C . ARG A 1 124 ? -14.688 2.534 16.804 1.00 87.88 124 ARG A C 1
ATOM 1058 O O . ARG A 1 124 ? -15.393 3.439 17.256 1.00 87.88 124 ARG A O 1
ATOM 1065 N N . GLU A 1 125 ? -14.869 2.031 15.585 1.00 85.75 125 GLU A N 1
ATOM 1066 C CA . GLU A 1 125 ? -16.036 2.370 14.770 1.00 85.75 125 GLU A CA 1
ATOM 1067 C C . GLU A 1 125 ? -17.308 1.755 15.363 1.00 85.75 125 GLU A C 1
ATOM 1069 O O . GLU A 1 125 ? -18.310 2.463 15.488 1.00 85.75 125 GLU A O 1
ATOM 1074 N N . ASP A 1 126 ? -17.238 0.506 15.824 1.00 84.38 126 ASP A N 1
ATOM 1075 C CA . ASP A 1 126 ? -18.348 -0.191 16.477 1.00 84.38 126 ASP A CA 1
ATOM 1076 C C . ASP A 1 126 ? -18.761 0.500 17.795 1.00 84.38 126 ASP A C 1
ATOM 1078 O O . ASP A 1 126 ? -19.943 0.803 17.985 1.00 84.38 126 ASP A O 1
ATOM 1082 N N . ASP A 1 127 ? -17.803 0.894 18.645 1.00 85.19 127 ASP A N 1
ATOM 1083 C CA . ASP A 1 127 ? -18.065 1.664 19.876 1.00 85.19 127 ASP A CA 1
ATOM 1084 C C . ASP A 1 127 ? -18.789 2.993 19.596 1.00 85.19 127 ASP A C 1
ATOM 1086 O O . ASP A 1 127 ? -19.709 3.411 20.312 1.00 85.19 127 ASP A O 1
ATOM 1090 N N . LYS A 1 128 ? -18.385 3.689 18.527 1.00 84.75 128 LYS A N 1
ATOM 1091 C CA . LYS A 1 128 ? -18.991 4.966 18.130 1.00 84.75 128 LYS A CA 1
ATOM 1092 C C . LYS A 1 128 ? -20.433 4.776 17.660 1.00 84.75 128 LYS A C 1
ATOM 1094 O O . LYS A 1 128 ? -21.286 5.625 17.942 1.00 84.75 128 LYS A O 1
ATOM 1099 N N . LEU A 1 129 ? -20.707 3.680 16.952 1.00 81.94 129 LEU A N 1
ATOM 1100 C CA . LEU A 1 129 ? -22.051 3.311 16.517 1.00 81.94 129 LEU A CA 1
ATOM 1101 C C . LEU A 1 129 ? -22.942 2.956 17.718 1.00 81.94 129 LEU A C 1
ATOM 1103 O O . LEU A 1 129 ? -24.057 3.477 17.805 1.00 81.94 129 LEU A O 1
ATOM 1107 N N . GLU A 1 130 ? -22.444 2.182 18.687 1.00 80.69 130 GLU A N 1
ATOM 1108 C CA . GLU A 1 130 ? -23.175 1.848 19.922 1.00 80.69 130 GLU A CA 1
ATOM 1109 C C . GLU A 1 130 ? -23.537 3.090 20.749 1.00 80.69 130 GLU A C 1
ATOM 1111 O O . GLU A 1 130 ? -24.686 3.256 21.177 1.00 80.69 130 GLU A O 1
ATOM 1116 N N . LEU A 1 131 ? -22.595 4.025 20.911 1.00 79.12 131 LEU A N 1
ATOM 1117 C CA . LEU A 1 131 ? -22.838 5.288 21.614 1.00 79.12 131 LEU A CA 1
ATOM 1118 C C . LEU A 1 131 ? -23.874 6.171 20.899 1.00 79.12 131 LEU A C 1
ATOM 1120 O O . LEU A 1 131 ? -24.633 6.900 21.540 1.00 79.12 131 LEU A O 1
ATOM 1124 N N . SER A 1 132 ? -23.913 6.135 19.564 1.00 77.50 132 SER A N 1
ATOM 1125 C CA . SER A 1 132 ? -24.912 6.883 18.792 1.00 77.50 132 SER A CA 1
ATOM 1126 C C . SER A 1 132 ? -26.315 6.275 18.889 1.00 77.50 132 SER A C 1
ATOM 1128 O O . SER A 1 132 ? -27.297 7.013 18.905 1.00 77.50 132 SER A O 1
ATOM 1130 N N . ARG A 1 133 ? -26.416 4.947 19.028 1.00 76.12 133 ARG A N 1
ATOM 1131 C CA . ARG A 1 133 ? -27.682 4.206 19.134 1.00 76.12 133 ARG A CA 1
ATOM 1132 C C . ARG A 1 133 ? -28.320 4.297 20.522 1.00 76.12 133 ARG A C 1
ATOM 1134 O O . ARG A 1 133 ? -29.538 4.234 20.638 1.00 76.12 133 ARG A O 1
ATOM 1141 N N . SER A 1 134 ? -27.510 4.491 21.559 1.00 67.06 134 SER A N 1
ATOM 1142 C CA . SER A 1 134 ? -27.958 4.674 22.948 1.00 67.06 134 SER A CA 1
ATOM 1143 C C . SER A 1 134 ? -28.386 6.116 23.281 1.00 67.06 134 SER A C 1
ATOM 1145 O O . SER A 1 134 ? -28.981 6.351 24.330 1.00 67.06 134 SER A O 1
ATOM 1147 N N . LYS A 1 135 ? -28.171 7.085 22.376 1.00 59.34 135 LYS A N 1
ATOM 1148 C CA . LYS A 1 135 ? -28.743 8.442 22.462 1.00 59.34 135 LYS A CA 1
ATOM 1149 C C . LYS A 1 135 ? -30.091 8.521 21.741 1.00 59.34 135 LYS A C 1
ATOM 1151 O O . LYS A 1 135 ? -30.202 9.089 20.658 1.00 59.34 135 LYS A O 1
ATOM 1156 N N . SER A 1 136 ? -31.135 7.979 22.355 1.00 50.59 136 SER A N 1
ATOM 1157 C CA . SER A 1 136 ? -32.519 8.337 22.020 1.00 50.59 136 SER A CA 1
ATOM 1158 C C . SER A 1 136 ? -32.849 9.756 22.523 1.00 50.59 136 SER A C 1
ATOM 1160 O O . SER A 1 136 ? -32.355 10.146 23.584 1.00 50.59 136 SER A O 1
ATOM 1162 N N . PRO A 1 137 ? -33.669 10.549 21.806 1.00 47.75 137 PRO A N 1
ATOM 1163 C CA . PRO A 1 137 ? -34.079 11.876 22.254 1.00 47.75 137 PRO A CA 1
ATOM 1164 C C . PRO A 1 137 ? -35.110 11.746 23.384 1.00 47.75 137 PRO A C 1
ATOM 1166 O O . PRO A 1 137 ? -36.296 11.570 23.129 1.00 47.75 137 PRO A O 1
ATOM 1169 N N . SER A 1 138 ? -34.661 11.792 24.638 1.00 46.75 138 SER A N 1
ATOM 1170 C CA . SER A 1 138 ? -35.543 11.966 25.798 1.00 46.75 138 SER A CA 1
ATOM 1171 C C . SER A 1 138 ? -35.702 13.458 26.113 1.00 46.75 138 SER A C 1
ATOM 1173 O O . SER A 1 138 ? -34.710 14.175 26.264 1.00 46.75 138 SER A O 1
ATOM 1175 N N . GLU A 1 139 ? -36.954 13.910 26.195 1.00 49.19 139 GLU A N 1
ATOM 1176 C CA . GLU A 1 139 ? -37.441 15.292 26.346 1.00 49.19 139 GLU A CA 1
ATOM 1177 C C . GLU A 1 139 ? -37.156 15.957 27.715 1.00 49.19 139 GLU A C 1
ATOM 1179 O O . GLU A 1 139 ? -37.999 16.672 28.240 1.00 49.19 139 GLU A O 1
ATOM 1184 N N . ASP A 1 140 ? -35.960 15.807 28.288 1.00 46.44 140 ASP A N 1
ATOM 1185 C CA . ASP A 1 140 ? -35.595 16.448 29.567 1.00 46.44 140 ASP A CA 1
ATOM 1186 C C . ASP A 1 140 ? -34.528 17.540 29.378 1.00 46.44 140 ASP A C 1
ATOM 1188 O O . ASP A 1 140 ? -33.441 17.536 29.960 1.00 46.44 140 ASP A O 1
ATOM 1192 N N . SER A 1 141 ? -34.832 18.518 28.524 1.00 51.22 141 SER A N 1
ATOM 1193 C CA . SER A 1 141 ? -33.929 19.615 28.148 1.00 51.22 141 SER A CA 1
ATOM 1194 C C . SER A 1 141 ? -34.066 20.869 29.022 1.00 51.22 141 SER A C 1
ATOM 1196 O O . SER A 1 141 ? -34.005 21.984 28.504 1.00 51.22 141 SER A O 1
ATOM 1198 N N . VAL A 1 142 ? -34.263 20.728 30.336 1.00 51.47 142 VAL A N 1
ATOM 1199 C CA . VAL A 1 142 ? -34.289 21.891 31.255 1.00 51.47 142 VAL A CA 1
ATOM 1200 C C . VAL A 1 142 ? -33.184 21.810 32.305 1.00 51.47 142 VAL A C 1
ATOM 1202 O O . VAL A 1 142 ? -32.494 22.797 32.543 1.00 51.47 142 VAL A O 1
ATOM 1205 N N . SER A 1 143 ? -32.901 20.622 32.845 1.00 50.19 143 SER A N 1
ATOM 1206 C CA . SER A 1 143 ? -31.802 20.453 33.805 1.00 50.19 143 SER A CA 1
ATOM 1207 C C . SER A 1 143 ? -30.429 20.597 33.135 1.00 50.19 143 SER A C 1
ATOM 1209 O O . SER A 1 143 ? -29.477 21.081 33.753 1.00 50.19 143 SER A O 1
ATOM 1211 N N . SER A 1 144 ? -30.314 20.253 31.839 1.00 52.66 144 SER A N 1
ATOM 1212 C CA . SER A 1 144 ? -28.996 20.123 31.221 1.00 52.66 144 SER A CA 1
ATOM 1213 C C . SER A 1 144 ? -28.292 21.407 30.798 1.00 52.66 144 SER A C 1
ATOM 1215 O O . SER A 1 144 ? -27.071 21.443 30.633 1.00 52.66 144 SER A O 1
ATOM 1217 N N . ALA A 1 145 ? -29.067 22.469 30.607 1.00 53.91 145 ALA A N 1
ATOM 1218 C CA . ALA A 1 145 ? -28.535 23.790 30.310 1.00 53.91 145 ALA A CA 1
ATOM 1219 C C . ALA A 1 145 ? -27.956 24.461 31.568 1.00 53.91 145 ALA A C 1
ATOM 1221 O O . ALA A 1 145 ? -27.031 25.264 31.461 1.00 53.91 145 ALA A O 1
ATOM 1222 N N . GLN A 1 146 ? -28.455 24.096 32.753 1.00 48.34 146 GLN A N 1
ATOM 1223 C CA . GLN A 1 146 ? -28.083 24.725 34.018 1.00 48.34 146 GLN A CA 1
ATOM 1224 C C . GLN A 1 146 ? -26.680 24.295 34.479 1.00 48.34 146 GLN A C 1
ATOM 1226 O O . GLN A 1 146 ? -25.850 25.158 34.748 1.00 48.34 146 GLN A O 1
ATOM 1231 N N . TRP A 1 147 ? -26.339 22.999 34.408 1.00 48.56 147 TRP A N 1
ATOM 1232 C CA . TRP A 1 147 ? -24.976 22.526 34.726 1.00 48.56 147 TRP A CA 1
ATOM 1233 C C . TRP A 1 147 ? -23.921 22.926 33.689 1.00 48.56 147 TRP A C 1
ATOM 1235 O O . TRP A 1 147 ? -22.738 23.027 34.012 1.00 48.56 147 TRP A O 1
ATOM 1245 N N . LYS A 1 148 ? -24.332 23.173 32.438 1.00 54.81 148 LYS A N 1
ATOM 1246 C CA . LYS A 1 148 ? -23.442 23.736 31.412 1.00 54.81 148 LYS A CA 1
ATOM 1247 C C . LYS A 1 148 ? -23.093 25.196 31.688 1.00 54.81 148 LYS A C 1
ATOM 1249 O O . LYS A 1 148 ? -21.970 25.594 31.405 1.00 54.81 148 LYS A O 1
ATOM 1254 N N . LYS A 1 149 ? -24.031 25.979 32.229 1.00 54.66 149 LYS A N 1
ATOM 1255 C CA . LYS A 1 149 ? -23.797 27.389 32.561 1.00 54.66 149 LYS A CA 1
ATOM 1256 C C . LYS A 1 149 ? -22.927 27.543 33.812 1.00 54.66 149 LYS A C 1
ATOM 1258 O O . LYS A 1 149 ? -22.078 28.422 33.839 1.00 54.66 149 LYS A O 1
ATOM 1263 N N . GLU A 1 150 ? -23.095 26.655 34.788 1.00 51.91 150 GLU A N 1
ATOM 1264 C CA . GLU A 1 150 ? -22.326 26.665 36.040 1.00 51.91 150 GLU A CA 1
ATOM 1265 C C . GLU A 1 150 ? -20.850 26.302 35.820 1.00 51.91 150 GLU A C 1
ATOM 1267 O O . GLU A 1 150 ? -19.970 27.042 36.237 1.00 51.91 150 GLU A O 1
ATOM 1272 N N . ARG A 1 151 ? -20.556 25.277 35.005 1.00 57.09 151 ARG A N 1
ATOM 1273 C CA . ARG A 1 151 ? -19.163 24.951 34.636 1.00 57.09 151 ARG A CA 1
ATOM 1274 C C . ARG A 1 151 ? -18.467 26.015 33.789 1.00 57.09 151 ARG A C 1
ATOM 1276 O O . ARG A 1 151 ? -17.243 26.068 33.784 1.00 57.09 151 ARG A O 1
ATOM 1283 N N . GLN A 1 152 ? -19.225 26.807 33.030 1.00 57.34 152 GLN A N 1
ATOM 1284 C CA . GLN A 1 152 ? -18.656 27.906 32.250 1.00 57.34 152 GLN A CA 1
ATOM 1285 C C . GLN A 1 152 ? -18.302 29.091 33.157 1.00 57.34 152 GLN A C 1
ATOM 1287 O O . GLN A 1 152 ? -17.260 29.698 32.956 1.00 57.34 152 GLN A O 1
ATOM 1292 N N . ALA A 1 153 ? -19.115 29.367 34.183 1.00 56.59 153 ALA A N 1
ATOM 1293 C CA . ALA A 1 153 ? -18.798 30.371 35.197 1.00 56.59 153 ALA A CA 1
ATOM 1294 C C . ALA A 1 153 ? -17.551 29.981 36.016 1.00 56.59 153 ALA A C 1
ATOM 1296 O O . ALA A 1 153 ? -16.652 30.802 36.161 1.00 56.59 153 ALA A O 1
ATOM 1297 N N . ASP A 1 154 ? -17.435 28.713 36.433 1.00 59.72 154 ASP A N 1
ATOM 1298 C CA . ASP A 1 154 ? -16.253 28.215 37.161 1.00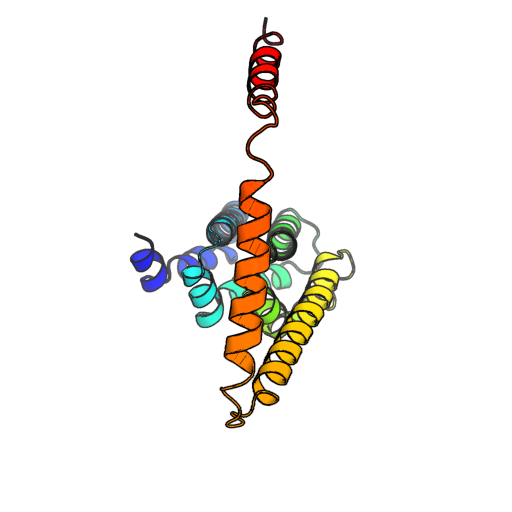 59.72 154 ASP A CA 1
ATOM 1299 C C . ASP A 1 154 ? -14.954 28.298 36.334 1.00 59.72 154 ASP A C 1
ATOM 1301 O O . ASP A 1 154 ? -13.866 28.476 36.885 1.00 59.72 154 ASP A O 1
ATOM 1305 N N . ALA A 1 155 ? -15.048 28.137 35.009 1.00 58.50 155 ALA A N 1
ATOM 1306 C CA . ALA A 1 155 ? -13.907 28.238 34.099 1.00 58.50 155 ALA A CA 1
ATOM 1307 C C . ALA A 1 155 ? -13.489 29.698 33.853 1.00 58.50 155 ALA A C 1
ATOM 1309 O O . ALA A 1 155 ? -12.295 29.989 33.787 1.00 58.50 155 ALA A O 1
ATOM 1310 N N . ASP A 1 156 ? -14.457 30.613 33.761 1.00 57.62 156 ASP A N 1
ATOM 1311 C CA . ASP A 1 156 ? -14.202 32.042 33.572 1.00 57.62 156 ASP A CA 1
ATOM 1312 C C . ASP A 1 156 ? -13.643 32.697 34.862 1.00 57.62 156 ASP A C 1
ATOM 1314 O O . ASP A 1 156 ? -12.845 33.630 34.778 1.00 57.62 156 ASP A O 1
ATOM 1318 N N . GLU A 1 157 ? -13.968 32.181 36.058 1.00 56.66 157 GLU A N 1
ATOM 1319 C CA . GLU A 1 157 ? -13.381 32.626 37.341 1.00 56.66 157 GLU A CA 1
ATOM 1320 C C . GLU A 1 157 ? -11.910 32.211 37.519 1.00 56.66 157 GLU A C 1
ATOM 1322 O O . GLU A 1 157 ? -11.134 32.899 38.187 1.00 56.66 157 GLU A O 1
ATOM 1327 N N . GLN A 1 158 ? -11.489 31.109 36.893 1.00 55.94 158 GLN A N 1
ATOM 1328 C CA . GLN A 1 158 ? -10.085 30.677 36.893 1.00 55.94 158 GLN A CA 1
ATOM 1329 C C . GLN A 1 158 ? -9.230 31.484 35.908 1.00 55.94 158 GLN A C 1
ATOM 1331 O O . GLN A 1 158 ? -8.015 31.560 36.072 1.00 55.94 158 GLN A O 1
ATOM 1336 N N . TRP A 1 159 ? -9.857 32.128 34.921 1.00 56.53 159 TRP A N 1
ATOM 1337 C CA . TRP A 1 159 ? -9.177 32.916 33.894 1.00 56.53 159 TRP A CA 1
ATOM 1338 C C . TRP A 1 159 ? -8.704 34.298 34.385 1.00 56.53 159 TRP A C 1
ATOM 1340 O O . TRP A 1 159 ? -7.823 34.887 33.772 1.00 56.53 159 TRP A O 1
ATOM 1350 N N . PHE A 1 160 ? -9.218 34.791 35.518 1.00 45.47 160 PHE A N 1
ATOM 1351 C CA . PHE A 1 160 ? -8.830 36.089 36.094 1.00 45.47 160 PHE A CA 1
ATOM 1352 C C . PHE A 1 160 ? -7.702 36.028 37.139 1.00 45.47 160 PHE A C 1
ATOM 1354 O O . PHE A 1 160 ? -7.269 37.076 37.614 1.00 45.47 160 PHE A O 1
ATOM 1361 N N . ASN A 1 161 ? -7.227 34.835 37.514 1.00 49.69 161 ASN A N 1
ATOM 1362 C CA . ASN A 1 161 ? -6.243 34.673 38.595 1.00 49.69 161 ASN A CA 1
ATOM 1363 C C . ASN A 1 161 ? -4.799 34.428 38.126 1.00 49.69 161 ASN A C 1
ATOM 1365 O O . ASN A 1 161 ? -3.927 34.292 38.980 1.00 49.69 161 ASN A O 1
ATOM 1369 N N . ASP A 1 162 ? -4.529 34.383 36.817 1.00 48.41 162 ASP A N 1
ATOM 1370 C CA . ASP A 1 162 ? -3.205 34.006 36.280 1.00 48.41 162 ASP A CA 1
ATOM 1371 C C . ASP A 1 162 ? -2.522 35.117 35.455 1.00 48.41 162 ASP A C 1
ATOM 1373 O O . ASP A 1 162 ? -1.554 34.870 34.738 1.00 48.41 162 ASP A O 1
ATOM 1377 N N . ASP A 1 163 ? -2.986 36.365 35.584 1.00 51.78 163 ASP A N 1
ATOM 1378 C CA . ASP A 1 163 ? -2.426 37.535 34.885 1.00 51.78 163 ASP A CA 1
ATOM 1379 C C . ASP A 1 163 ? -1.195 38.161 35.583 1.00 51.78 163 ASP A C 1
ATOM 1381 O O . ASP A 1 163 ? -0.876 39.320 35.340 1.00 51.78 163 ASP A O 1
ATO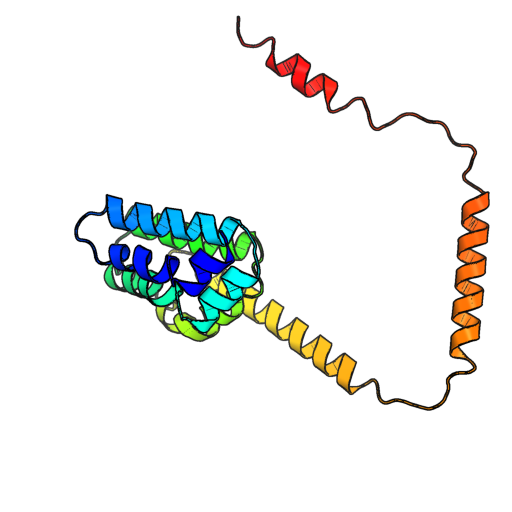M 1385 N N . ASP A 1 164 ? -0.454 37.409 36.409 1.00 54.44 164 ASP A N 1
ATOM 1386 C CA . ASP A 1 164 ? 0.763 37.907 37.079 1.00 54.44 164 ASP A CA 1
ATOM 1387 C C . ASP A 1 164 ? 1.864 36.831 37.267 1.00 54.44 164 ASP A C 1
ATOM 1389 O O . ASP A 1 164 ? 2.437 36.709 38.347 1.00 54.44 164 ASP A O 1
ATOM 1393 N N . ILE A 1 165 ? 2.235 36.057 36.229 1.00 41.47 165 ILE A N 1
ATOM 1394 C CA . ILE A 1 165 ? 3.557 35.380 36.185 1.00 41.47 165 ILE A CA 1
ATOM 1395 C C . ILE A 1 165 ? 4.225 35.516 34.802 1.00 41.47 165 ILE A C 1
ATOM 1397 O O . ILE A 1 165 ? 3.932 34.823 33.834 1.00 41.47 165 ILE A O 1
ATOM 1401 N N . GLU A 1 166 ? 5.159 36.463 34.778 1.00 45.31 166 GLU A N 1
ATOM 1402 C CA . GLU A 1 166 ? 6.297 36.725 33.891 1.00 45.31 166 GLU A CA 1
ATOM 1403 C C . GLU A 1 166 ? 6.522 35.912 32.591 1.00 45.31 166 GLU A C 1
ATOM 1405 O O . GLU A 1 166 ? 6.832 34.723 32.539 1.00 45.31 166 GLU A O 1
ATOM 1410 N N . VAL A 1 167 ? 6.579 36.701 31.518 1.00 46.84 167 VAL A N 1
ATOM 1411 C CA . VAL A 1 167 ? 7.206 36.474 30.212 1.00 46.84 167 VAL A CA 1
ATOM 1412 C C . VAL A 1 167 ? 8.650 35.945 30.323 1.00 46.84 167 VAL A C 1
ATOM 1414 O O . VAL A 1 167 ? 9.532 36.700 30.723 1.00 46.84 167 VAL A O 1
ATOM 1417 N N . ARG A 1 168 ? 8.916 34.710 29.848 1.00 44.75 168 ARG A N 1
ATOM 1418 C CA . ARG A 1 168 ? 10.105 34.272 29.050 1.00 44.75 168 ARG A CA 1
ATOM 1419 C C . ARG A 1 168 ? 10.284 32.744 29.085 1.00 44.75 168 ARG A C 1
ATOM 1421 O O . ARG A 1 168 ? 10.889 32.249 30.024 1.00 44.75 168 ARG A O 1
ATOM 1428 N N . SER A 1 169 ? 9.878 32.002 28.041 1.00 46.19 169 SER A N 1
ATOM 1429 C CA . SER A 1 169 ? 10.404 30.631 27.806 1.00 46.19 169 SER A CA 1
ATOM 1430 C C . SER A 1 169 ? 10.006 29.978 26.459 1.00 46.19 169 SER A C 1
ATOM 1432 O O . SER A 1 169 ? 9.638 28.808 26.440 1.00 46.19 169 SER A O 1
ATOM 1434 N N . CYS A 1 170 ? 10.054 30.661 25.306 1.00 39.94 170 CYS A N 1
ATOM 1435 C CA . CYS A 1 170 ? 9.883 29.948 24.013 1.00 39.94 170 CYS A CA 1
ATOM 1436 C C . CYS A 1 170 ? 10.698 30.492 22.823 1.00 39.94 170 CYS A C 1
ATOM 1438 O O . CYS A 1 170 ? 10.523 30.026 21.702 1.00 39.94 170 CYS A O 1
ATOM 1440 N N . ILE A 1 171 ? 11.629 31.432 23.027 1.00 44.72 171 ILE A N 1
ATOM 1441 C CA . ILE A 1 171 ? 12.513 31.930 21.951 1.00 44.72 171 ILE A CA 1
ATOM 1442 C C . ILE A 1 171 ? 13.978 31.797 22.378 1.00 44.72 171 ILE A C 1
ATOM 1444 O O . ILE A 1 171 ? 14.731 32.766 22.393 1.00 44.72 171 ILE A O 1
ATOM 1448 N N . GLN A 1 172 ? 14.391 30.589 22.759 1.00 43.84 172 GLN A N 1
ATOM 1449 C CA . GLN A 1 172 ? 15.812 30.293 22.982 1.00 43.84 172 GLN A CA 1
ATOM 1450 C C . GLN A 1 172 ? 16.283 28.982 22.345 1.00 43.84 172 GLN A C 1
ATOM 1452 O O . GLN A 1 172 ? 17.444 28.910 21.954 1.00 43.84 172 GLN A O 1
ATOM 1457 N N . ASP A 1 173 ? 15.393 28.032 22.047 1.00 47.75 173 ASP A N 1
ATOM 1458 C CA . ASP A 1 173 ? 15.836 26.743 21.492 1.00 47.75 173 ASP A CA 1
ATOM 1459 C C . ASP A 1 173 ? 16.003 26.709 19.964 1.00 47.75 173 ASP A C 1
ATOM 1461 O O . ASP A 1 173 ? 16.703 25.843 19.444 1.00 47.75 173 ASP A O 1
ATOM 1465 N N . PHE A 1 174 ? 15.460 27.678 19.215 1.00 45.16 174 PHE A N 1
ATOM 1466 C CA . PHE A 1 174 ? 15.619 27.694 17.749 1.00 45.16 174 PHE A CA 1
ATOM 1467 C C . PHE A 1 174 ? 16.870 28.455 17.265 1.00 45.16 174 PHE A C 1
ATOM 1469 O O . PHE A 1 174 ? 17.409 28.153 16.203 1.00 45.16 174 PHE A O 1
ATOM 1476 N N . SER A 1 175 ? 17.379 29.413 18.049 1.00 45.28 175 SER A N 1
ATOM 1477 C CA . SER A 1 175 ? 18.565 30.212 17.677 1.00 45.28 175 SER A CA 1
ATOM 1478 C C . SER A 1 175 ? 19.888 29.469 17.937 1.00 45.28 175 SER A C 1
ATOM 1480 O O . SER A 1 175 ? 20.861 29.612 17.191 1.00 45.28 175 SER A O 1
ATOM 1482 N N . VAL A 1 176 ? 19.911 28.599 18.957 1.00 50.44 176 VAL A N 1
ATOM 1483 C CA . VAL A 1 176 ? 21.096 27.800 19.317 1.00 50.44 176 VAL A CA 1
ATOM 1484 C C . VAL A 1 176 ? 21.375 26.712 18.272 1.00 50.44 176 VAL A C 1
ATOM 1486 O O . VAL A 1 176 ? 22.534 26.452 17.956 1.00 50.44 176 VAL A O 1
ATOM 1489 N N . TYR A 1 177 ? 20.334 26.139 17.657 1.00 45.22 177 TYR A N 1
ATOM 1490 C CA . TYR A 1 177 ? 20.497 25.089 16.647 1.00 45.22 177 TYR A CA 1
ATOM 1491 C C . TYR A 1 177 ? 21.093 25.614 15.331 1.00 45.22 177 TYR A C 1
ATOM 1493 O O . TYR A 1 177 ? 21.936 24.954 14.730 1.00 45.22 177 TYR A O 1
ATOM 1501 N N . ILE A 1 178 ? 20.722 26.830 14.910 1.00 51.06 178 ILE A N 1
ATOM 1502 C CA . ILE A 1 178 ? 21.235 27.427 13.663 1.00 51.06 178 ILE A CA 1
ATOM 1503 C C . ILE A 1 178 ? 22.678 27.932 13.820 1.00 51.06 178 ILE A C 1
ATOM 1505 O O . ILE A 1 178 ? 23.472 27.837 12.884 1.00 51.06 178 ILE A O 1
ATOM 1509 N N . SER A 1 179 ? 23.060 28.388 15.016 1.00 52.28 179 SER A N 1
ATOM 1510 C CA . SER A 1 179 ? 24.432 28.844 15.283 1.00 52.28 179 SER A CA 1
ATOM 1511 C C . SER A 1 179 ? 25.438 27.684 15.359 1.00 52.28 179 SER A C 1
ATOM 1513 O O . SER A 1 179 ? 26.590 27.844 14.961 1.00 52.28 179 SER A O 1
ATOM 1515 N N . ALA A 1 180 ? 25.009 26.496 15.804 1.00 53.53 180 ALA A N 1
ATOM 1516 C CA . ALA A 1 180 ? 25.872 25.316 15.903 1.00 53.53 180 ALA A CA 1
ATOM 1517 C C . ALA A 1 180 ? 26.204 24.683 14.538 1.00 53.53 180 ALA A C 1
ATOM 1519 O O . ALA A 1 180 ? 27.267 24.087 14.376 1.00 53.53 180 ALA A O 1
ATOM 1520 N N . THR A 1 181 ? 25.341 24.842 13.530 1.00 52.69 181 THR A N 1
ATOM 1521 C CA . THR A 1 181 ? 25.568 24.262 12.195 1.00 52.69 181 THR A CA 1
ATOM 1522 C C . THR A 1 181 ? 26.460 25.106 11.284 1.00 52.69 181 THR A C 1
ATOM 1524 O O . THR A 1 181 ? 26.922 24.597 10.269 1.00 52.69 181 THR A O 1
ATOM 1527 N N . SER A 1 182 ? 26.748 26.362 11.644 1.00 52.00 182 SER A N 1
ATOM 1528 C CA . SER A 1 182 ? 27.638 27.238 10.862 1.00 52.00 182 SER A CA 1
ATOM 1529 C C . SER A 1 182 ? 29.111 27.193 11.295 1.00 52.00 182 SER A C 1
ATOM 1531 O O . SER A 1 182 ? 29.938 27.810 10.636 1.00 52.00 182 SER A O 1
ATOM 1533 N N . ALA A 1 183 ? 29.456 26.455 12.358 1.00 55.22 183 ALA A N 1
ATOM 1534 C CA . ALA A 1 183 ? 30.827 26.342 12.881 1.00 55.22 183 ALA A CA 1
ATOM 1535 C C . ALA A 1 183 ? 31.504 24.979 12.608 1.00 55.22 183 ALA A C 1
ATOM 1537 O O . ALA A 1 183 ? 32.571 24.710 13.148 1.00 55.22 183 ALA A O 1
ATOM 1538 N N . MET A 1 184 ? 30.898 24.106 11.790 1.00 52.34 184 MET A N 1
ATOM 1539 C CA . MET A 1 184 ? 31.480 22.804 11.394 1.00 52.34 184 MET A CA 1
ATOM 1540 C C . MET A 1 184 ? 31.768 22.695 9.888 1.00 52.34 184 MET A C 1
ATOM 1542 O O . MET A 1 184 ? 32.003 21.602 9.376 1.00 52.34 184 MET A O 1
ATOM 1546 N N . THR A 1 185 ? 31.765 23.823 9.179 1.00 55.06 185 THR A N 1
ATOM 1547 C CA . THR A 1 185 ? 32.266 23.927 7.803 1.00 55.06 185 THR A CA 1
ATOM 1548 C C . THR A 1 185 ? 33.226 25.104 7.687 1.00 55.06 185 THR A C 1
ATOM 1550 O O . THR A 1 185 ? 32.926 26.084 7.012 1.00 55.06 185 THR A O 1
ATOM 1553 N N . GLU A 1 186 ? 34.360 24.985 8.370 1.00 46.84 186 GLU A N 1
ATOM 1554 C CA . GLU A 1 186 ? 35.681 25.404 7.885 1.00 46.84 186 GLU A CA 1
ATOM 1555 C C . GLU A 1 186 ? 36.675 24.278 8.186 1.00 46.84 186 GLU A C 1
ATOM 1557 O O . GLU A 1 186 ? 36.557 23.670 9.278 1.00 46.84 186 GLU A O 1
#

Radius of gyration: 25.38 Å; chains: 1; bounding box: 73×55×56 Å

Organism: NCBI:txid75299